Protein AF-A0A8E5BDI4-F1 (afdb_monomer)

Nearest PDB structures (foldseek):
  7t22-assembly1_F  TM=9.289E-01  e=2.589E-19  Escherichia coli K-12
  6qem-assembly1_C  TM=9.206E-01  e=2.317E-17  Escherichia coli
  6kza-assembly1_A  TM=9.171E-01  e=3.468E-17  Escherichia coli
  6bbm-assembly1_A  TM=9.226E-01  e=1.551E-16  Escherichia coli O111:NM
  6frh-assembly1_A  TM=7.720E-01  e=2.491E-10  Synechocystis sp. PCC 6803 substr. Kazusa

Structure (mmCIF, N/CA/C/O backbone):
data_AF-A0A8E5BDI4-F1
#
_entry.id   AF-A0A8E5BDI4-F1
#
loop_
_atom_site.group_PDB
_atom_site.id
_atom_site.type_symbol
_atom_site.label_atom_id
_atom_site.label_alt_id
_atom_site.label_comp_id
_atom_site.label_asym_id
_atom_site.label_entity_id
_atom_site.label_seq_id
_atom_site.pdbx_PDB_ins_code
_atom_site.Cartn_x
_atom_site.Cartn_y
_atom_site.Cartn_z
_atom_site.occupancy
_atom_site.B_iso_or_equiv
_atom_site.auth_seq_id
_atom_site.auth_comp_id
_atom_site.auth_asym_id
_atom_site.auth_atom_id
_atom_site.pdbx_PDB_model_num
ATOM 1 N N . LYS A 1 1 ? -7.989 5.935 0.781 1.00 90.19 1 LYS A N 1
ATOM 2 C CA . LYS A 1 1 ? -7.020 4.880 1.172 1.00 90.19 1 LYS A CA 1
ATOM 3 C C . LYS A 1 1 ? -7.087 4.577 2.677 1.00 90.19 1 LYS A C 1
ATOM 5 O O . LYS A 1 1 ? -7.657 3.552 3.026 1.00 90.19 1 LYS A O 1
ATOM 10 N N . THR A 1 2 ? -6.661 5.490 3.557 1.00 91.75 2 THR A N 1
ATOM 11 C CA . THR A 1 2 ? -6.591 5.302 5.020 1.00 91.75 2 THR A CA 1
ATOM 12 C C . THR A 1 2 ? -7.924 4.905 5.637 1.00 91.75 2 THR A C 1
ATOM 14 O O . THR A 1 2 ? -7.998 3.906 6.337 1.00 91.75 2 THR A O 1
ATOM 17 N N . ALA A 1 3 ? -9.004 5.625 5.308 1.00 91.06 3 ALA A N 1
ATOM 18 C CA . ALA A 1 3 ? -10.345 5.311 5.803 1.00 91.06 3 ALA A CA 1
ATOM 19 C C . ALA A 1 3 ? -10.765 3.864 5.498 1.00 91.06 3 ALA A C 1
ATOM 21 O O . ALA A 1 3 ? -11.299 3.182 6.367 1.00 91.06 3 ALA A O 1
ATOM 22 N N . PHE A 1 4 ? -10.493 3.383 4.282 1.00 92.88 4 PHE A N 1
ATOM 23 C CA . PHE A 1 4 ? -10.831 2.023 3.867 1.00 92.88 4 PHE A CA 1
ATOM 24 C C . PHE A 1 4 ? -10.010 0.985 4.639 1.00 92.88 4 PHE A C 1
ATOM 26 O O . PHE A 1 4 ? -10.576 0.091 5.261 1.00 92.88 4 PHE A O 1
ATOM 33 N N . ALA A 1 5 ? -8.684 1.144 4.666 1.00 94.12 5 ALA A N 1
ATOM 34 C CA . ALA A 1 5 ? -7.790 0.218 5.358 1.00 94.12 5 ALA A CA 1
ATOM 35 C C . ALA A 1 5 ? -8.055 0.159 6.864 1.00 94.12 5 ALA A C 1
ATOM 37 O O . ALA A 1 5 ? -8.009 -0.909 7.465 1.00 94.12 5 ALA A O 1
ATOM 38 N N . PHE A 1 6 ? -8.367 1.302 7.468 1.00 92.62 6 PHE A N 1
ATOM 39 C CA . PHE A 1 6 ? -8.658 1.392 8.887 1.00 92.62 6 PHE A CA 1
ATOM 40 C C . PHE A 1 6 ? -10.021 0.770 9.234 1.00 92.62 6 PHE A C 1
ATOM 42 O O . PHE A 1 6 ? -10.122 0.032 10.212 1.00 92.62 6 PHE A O 1
ATOM 49 N N . ASN A 1 7 ? -11.055 0.968 8.402 1.00 92.38 7 ASN A N 1
ATOM 50 C CA . ASN A 1 7 ? -12.334 0.256 8.550 1.00 92.38 7 ASN A CA 1
ATOM 51 C C . ASN A 1 7 ? -12.162 -1.261 8.388 1.00 92.38 7 ASN A C 1
ATOM 53 O O . ASN A 1 7 ? -12.736 -2.023 9.163 1.00 92.38 7 ASN A O 1
ATOM 57 N N . LEU A 1 8 ? -11.350 -1.694 7.420 1.00 92.44 8 LEU A N 1
ATOM 58 C CA . LEU A 1 8 ? -11.020 -3.101 7.212 1.00 92.44 8 LEU A CA 1
ATOM 59 C C . LEU A 1 8 ? -10.315 -3.691 8.444 1.00 92.44 8 LEU A C 1
ATOM 61 O O . LEU A 1 8 ? -10.766 -4.701 8.976 1.00 92.44 8 LEU A O 1
ATOM 65 N N . ALA A 1 9 ? -9.265 -3.028 8.939 1.00 93.62 9 ALA A N 1
ATOM 66 C CA . ALA A 1 9 ? -8.524 -3.431 10.135 1.00 93.62 9 ALA A CA 1
ATOM 67 C C . ALA A 1 9 ? -9.439 -3.549 11.363 1.00 93.62 9 ALA A C 1
ATOM 69 O O . ALA A 1 9 ? -9.425 -4.570 12.050 1.00 93.62 9 ALA A O 1
ATOM 70 N N . LYS A 1 10 ? -10.285 -2.537 11.595 1.00 92.00 10 LYS A N 1
ATOM 71 C CA . LYS A 1 10 ? -11.286 -2.529 12.669 1.00 92.00 10 LYS A CA 1
ATOM 72 C C . LYS A 1 10 ? -12.258 -3.701 12.546 1.00 92.00 10 LYS A C 1
ATOM 74 O O . LYS A 1 10 ? -12.472 -4.410 13.522 1.00 92.00 10 LYS A O 1
ATOM 79 N N . ASN A 1 11 ? -12.855 -3.905 11.371 1.00 91.44 11 ASN A N 1
ATOM 80 C CA . ASN A 1 11 ? -13.848 -4.961 11.167 1.00 91.44 11 ASN A CA 1
ATOM 81 C C . ASN A 1 11 ? -13.232 -6.355 11.340 1.00 91.44 11 ASN A C 1
ATOM 83 O O . ASN A 1 11 ? -13.862 -7.213 11.948 1.00 91.44 11 ASN A O 1
ATOM 87 N N . ILE A 1 12 ? -11.994 -6.568 10.882 1.00 92.25 12 ILE A N 1
ATOM 88 C CA . ILE A 1 12 ? -11.260 -7.824 11.092 1.00 92.25 12 ILE A CA 1
ATOM 89 C C . ILE A 1 12 ? -10.988 -8.047 12.584 1.00 92.25 12 ILE A C 1
ATOM 91 O O . ILE A 1 12 ? -11.287 -9.125 13.099 1.00 92.25 12 ILE A O 1
ATOM 95 N N . ALA A 1 13 ? -10.485 -7.027 13.288 1.00 91.69 13 ALA A N 1
ATOM 96 C CA . ALA A 1 13 ? -10.235 -7.103 14.726 1.00 91.69 13 ALA A CA 1
ATOM 97 C C . ALA A 1 13 ? -11.522 -7.397 15.516 1.00 91.69 13 ALA A C 1
ATOM 99 O O . ALA A 1 13 ? -11.505 -8.216 16.430 1.00 91.69 13 ALA A O 1
ATOM 100 N N . LEU A 1 14 ? -12.642 -6.772 15.135 1.00 88.88 14 LEU A N 1
ATOM 101 C CA . LEU A 1 14 ? -13.938 -6.941 15.791 1.00 88.88 14 LEU A CA 1
ATOM 102 C C . LEU A 1 14 ? -14.567 -8.315 15.506 1.00 88.88 14 LEU A C 1
ATOM 104 O O . LEU A 1 14 ? -14.978 -8.999 16.434 1.00 88.88 14 LEU A O 1
ATOM 108 N N . GLN A 1 15 ? -14.655 -8.725 14.237 1.00 88.88 15 GLN A N 1
ATOM 109 C CA . GLN A 1 15 ? -15.404 -9.923 13.830 1.00 88.88 15 GLN A CA 1
ATOM 110 C C . GLN A 1 15 ? -14.640 -11.225 14.062 1.00 88.88 15 GLN A C 1
ATOM 112 O O . GLN A 1 15 ? -15.247 -12.254 14.343 1.00 88.88 15 GLN A O 1
ATOM 117 N N . LYS A 1 16 ? -13.313 -11.210 13.893 1.00 86.69 16 LYS A N 1
ATOM 118 C CA . LYS A 1 16 ? -12.474 -12.408 14.048 1.00 86.69 16 LYS A CA 1
ATOM 119 C C . LYS A 1 16 ? -11.779 -12.466 15.408 1.00 86.69 16 LYS A C 1
ATOM 121 O O . LYS A 1 16 ? -11.103 -13.450 15.682 1.00 86.69 16 LYS A O 1
ATOM 126 N N . ASN A 1 17 ? -11.937 -11.432 16.240 1.00 85.12 17 ASN A N 1
ATOM 127 C CA . ASN A 1 17 ? -11.271 -11.287 17.537 1.00 85.12 17 ASN A CA 1
ATOM 128 C C . ASN A 1 17 ? -9.741 -11.480 17.455 1.00 85.12 17 ASN A C 1
ATOM 130 O O . ASN A 1 17 ? -9.106 -12.025 18.356 1.00 85.12 17 ASN A O 1
ATOM 134 N N . VAL A 1 18 ? -9.138 -11.040 16.350 1.00 89.50 18 VAL A N 1
ATOM 135 C CA . VAL A 1 18 ? -7.704 -11.201 16.077 1.00 89.50 18 VAL A CA 1
ATOM 136 C C . VAL A 1 18 ? -6.927 -9.918 16.333 1.00 89.50 18 VAL A C 1
ATOM 138 O O . VAL A 1 18 ? -7.460 -8.821 16.172 1.00 89.50 18 VAL A O 1
ATOM 141 N N . GLY A 1 19 ? -5.650 -10.054 16.696 1.00 92.75 19 GLY A N 1
ATOM 142 C CA . GLY A 1 19 ? -4.748 -8.918 16.845 1.00 92.75 19 GLY A CA 1
ATOM 143 C C . GLY A 1 19 ? -4.399 -8.286 15.500 1.00 92.75 19 GLY A C 1
ATOM 144 O O . GLY A 1 19 ? -3.920 -8.969 14.593 1.00 92.75 19 GLY A O 1
ATOM 145 N N . VAL A 1 20 ? -4.600 -6.976 15.381 1.00 95.94 20 VAL A N 1
ATOM 146 C CA . VAL A 1 20 ? -4.229 -6.188 14.202 1.00 95.94 20 VAL A CA 1
ATOM 147 C C . VAL A 1 20 ? -3.300 -5.057 14.623 1.00 95.94 20 VAL A C 1
ATOM 149 O O . VAL A 1 20 ? -3.633 -4.294 15.527 1.00 95.94 20 VAL A O 1
ATOM 152 N N . ILE A 1 21 ? -2.148 -4.931 13.963 1.00 96.50 21 ILE A N 1
ATOM 153 C CA . ILE A 1 21 ? -1.244 -3.786 14.143 1.00 96.50 21 ILE A CA 1
ATOM 154 C C . ILE A 1 21 ? -1.411 -2.837 12.959 1.00 96.50 21 ILE A C 1
ATOM 156 O O . ILE A 1 21 ? -1.314 -3.258 11.808 1.00 96.50 21 ILE A O 1
ATOM 160 N N . PHE A 1 22 ? -1.641 -1.560 13.241 1.00 96.94 22 PHE A N 1
ATOM 161 C CA . PHE A 1 22 ? -1.768 -0.489 12.264 1.00 96.94 22 PHE A CA 1
ATOM 162 C C . PHE A 1 22 ? -0.630 0.521 12.458 1.00 96.94 22 PHE A C 1
ATOM 164 O O . PHE A 1 22 ? -0.620 1.277 13.428 1.00 96.94 22 PHE A O 1
ATOM 171 N N . PHE A 1 23 ? 0.320 0.537 11.526 1.00 97.12 23 PHE A N 1
ATOM 172 C CA . PHE A 1 23 ? 1.379 1.539 11.446 1.00 97.12 23 PHE A CA 1
ATOM 173 C C . PHE A 1 23 ? 0.879 2.740 10.648 1.00 97.12 23 PHE A C 1
ATOM 175 O O . PHE A 1 23 ? 0.591 2.620 9.456 1.00 97.12 23 PHE A O 1
ATOM 182 N N . SER A 1 24 ? 0.767 3.886 11.310 1.00 95.94 24 SER A N 1
ATOM 183 C CA . SER A 1 24 ? 0.285 5.140 10.744 1.00 95.94 24 SER A CA 1
ATOM 184 C C . SER A 1 24 ? 1.429 6.139 10.652 1.00 95.94 24 SER A C 1
ATOM 186 O O . SER A 1 24 ? 1.740 6.834 11.608 1.00 95.94 24 SER A O 1
ATOM 188 N N . LEU A 1 25 ? 2.059 6.210 9.487 1.00 92.81 25 LEU A N 1
ATOM 189 C CA . LEU A 1 25 ? 3.229 7.056 9.251 1.00 92.81 25 LEU A CA 1
ATOM 190 C C . LEU A 1 25 ? 2.841 8.496 8.884 1.00 92.81 25 LEU A C 1
ATOM 192 O O . LEU A 1 25 ? 3.655 9.402 9.005 1.00 92.81 25 LEU A O 1
ATOM 196 N N . GLU A 1 26 ? 1.611 8.703 8.399 1.00 90.44 26 GLU A N 1
ATOM 197 C CA . GLU A 1 26 ? 1.096 10.016 7.975 1.00 90.44 26 GLU A CA 1
ATOM 198 C C . GLU A 1 26 ? 0.250 10.693 9.064 1.00 90.44 26 GLU A C 1
ATOM 200 O O . GLU A 1 26 ? 0.282 11.910 9.229 1.00 90.44 26 GLU A O 1
ATOM 205 N N . MET A 1 27 ? -0.543 9.908 9.796 1.00 92.75 27 MET A N 1
ATOM 206 C CA . MET A 1 27 ? -1.542 10.417 10.734 1.00 92.75 27 MET A CA 1
ATOM 207 C C . MET A 1 27 ? -1.237 10.031 12.174 1.00 92.75 27 MET A C 1
ATOM 209 O O . MET A 1 27 ? -0.808 8.913 12.443 1.00 92.75 27 MET A O 1
ATOM 213 N N . THR A 1 28 ? -1.586 10.903 13.119 1.00 94.19 28 THR A N 1
ATOM 214 C CA . THR A 1 28 ? -1.438 10.581 14.543 1.00 94.19 28 THR A CA 1
ATOM 215 C C . THR A 1 28 ? -2.495 9.581 15.011 1.00 94.19 28 THR A C 1
ATOM 217 O O . THR A 1 28 ? -3.627 9.535 14.506 1.00 94.19 28 THR A O 1
ATOM 220 N N . ARG A 1 29 ? 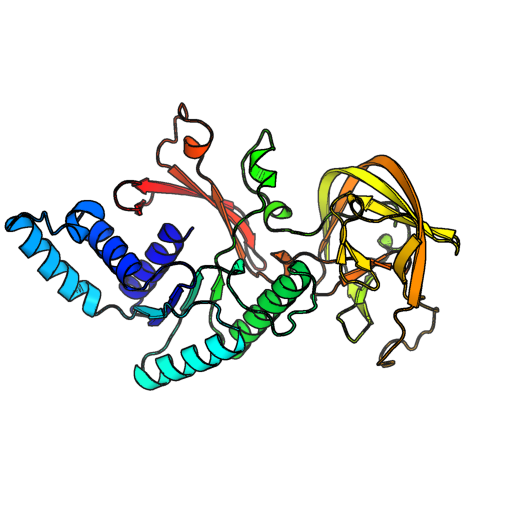-2.167 8.820 16.058 1.00 93.31 29 ARG A N 1
ATOM 221 C CA . ARG A 1 29 ? -3.082 7.876 16.715 1.00 93.31 29 ARG A CA 1
ATOM 222 C C . ARG A 1 29 ? -4.374 8.560 17.152 1.00 93.31 29 ARG A C 1
ATOM 224 O O . ARG A 1 29 ? -5.459 8.008 16.983 1.00 93.31 29 ARG A O 1
ATOM 231 N N . GLN A 1 30 ? -4.275 9.784 17.666 1.00 92.00 30 GLN A N 1
ATOM 232 C CA . GLN A 1 30 ? -5.423 10.561 18.129 1.00 92.00 30 GLN A CA 1
ATOM 233 C C . GLN A 1 30 ? -6.389 10.877 16.977 1.00 92.00 30 GLN A C 1
ATOM 235 O O . GLN A 1 30 ? -7.597 10.681 17.107 1.00 92.00 30 GLN A O 1
ATOM 240 N N . GLN A 1 31 ? -5.870 11.289 15.814 1.00 91.81 31 GLN A N 1
ATOM 241 C CA . GLN A 1 31 ? -6.691 11.549 14.628 1.00 91.81 31 GLN A CA 1
ATOM 242 C C . GLN A 1 31 ? -7.397 10.283 14.125 1.00 91.81 31 GLN A C 1
ATOM 244 O O . GLN A 1 31 ? -8.564 10.351 13.730 1.00 91.81 31 GLN A O 1
ATOM 249 N N . LEU A 1 32 ? -6.714 9.132 14.149 1.00 92.12 32 LEU A N 1
ATOM 250 C CA . LEU A 1 32 ? -7.312 7.845 13.787 1.00 92.12 32 LEU A CA 1
ATOM 251 C C . LEU A 1 32 ? -8.434 7.441 14.752 1.00 92.12 32 LEU A C 1
ATOM 253 O O . LEU A 1 32 ? -9.508 7.047 14.299 1.00 92.12 32 LEU A O 1
ATOM 257 N N . ILE A 1 33 ? -8.235 7.609 16.062 1.00 91.19 33 ILE A N 1
ATOM 258 C CA . ILE A 1 33 ? -9.256 7.314 17.080 1.00 91.19 33 ILE A CA 1
ATOM 259 C C . ILE A 1 33 ? -10.478 8.225 16.921 1.00 91.19 33 ILE A C 1
ATOM 261 O O . ILE A 1 33 ? -11.607 7.741 16.959 1.00 91.19 33 ILE A O 1
ATOM 265 N N . TYR A 1 34 ? -10.294 9.527 16.684 1.00 90.25 34 TYR A N 1
ATOM 266 C CA . TYR A 1 34 ? -11.435 10.416 16.446 1.00 90.25 34 TYR A CA 1
ATOM 267 C C . TYR A 1 34 ? -12.224 10.031 15.194 1.00 90.25 34 TYR A C 1
ATOM 269 O O . TYR A 1 34 ? -13.453 10.068 15.211 1.00 90.25 34 TYR A O 1
ATOM 277 N N . ARG A 1 35 ? -11.542 9.614 14.119 1.00 89.69 35 ARG A N 1
ATOM 278 C CA . ARG A 1 35 ? -12.210 9.085 12.919 1.00 89.69 35 ARG A CA 1
ATOM 279 C C . ARG A 1 35 ? -12.970 7.791 13.216 1.00 89.69 35 ARG A C 1
ATOM 281 O O . ARG A 1 35 ? -14.089 7.639 12.735 1.00 89.69 35 ARG A O 1
ATOM 288 N N . LEU A 1 36 ? -12.395 6.898 14.025 1.00 89.38 36 LEU A N 1
ATOM 289 C CA . LEU A 1 36 ? -13.052 5.671 14.480 1.00 89.38 36 LEU A CA 1
ATOM 290 C C . LEU A 1 36 ? -14.355 5.984 15.215 1.00 89.38 36 LEU A C 1
ATOM 292 O O . LEU A 1 36 ? -15.410 5.467 14.862 1.00 89.38 36 LEU A O 1
ATOM 296 N N . LEU A 1 37 ? -14.272 6.861 16.215 1.00 89.81 37 LEU A N 1
ATOM 297 C CA . LEU A 1 37 ? -15.410 7.264 17.028 1.00 89.81 37 LEU A CA 1
ATOM 298 C C . LEU A 1 37 ? -16.473 7.936 16.165 1.00 89.81 37 LEU A C 1
ATOM 300 O O . LEU A 1 37 ? -17.619 7.499 16.190 1.00 89.81 37 LEU A O 1
ATOM 304 N N . ALA A 1 38 ? -16.091 8.914 15.338 1.00 90.12 38 ALA A N 1
ATOM 305 C CA . ALA A 1 38 ? -16.996 9.593 14.412 1.00 90.12 38 ALA A CA 1
ATOM 306 C C . ALA A 1 38 ? -17.798 8.603 13.551 1.00 90.12 38 ALA A C 1
ATOM 308 O O . ALA A 1 38 ? -19.014 8.737 13.413 1.00 90.12 38 ALA A O 1
ATOM 309 N N . SER A 1 39 ? -17.121 7.570 13.038 1.00 88.25 39 SER A N 1
ATOM 310 C CA . SER A 1 39 ? -17.725 6.508 12.231 1.00 88.25 39 SER A CA 1
ATOM 311 C C . SER A 1 39 ? -18.705 5.609 13.000 1.00 88.25 39 SER A C 1
ATOM 313 O O . SER A 1 39 ? -19.584 5.003 12.378 1.00 88.25 39 SER A O 1
ATOM 315 N N . GLU A 1 40 ? -18.546 5.468 14.317 1.00 87.31 40 GLU A N 1
ATOM 316 C CA . GLU A 1 40 ? -19.368 4.592 15.166 1.00 87.31 40 GLU A CA 1
ATOM 317 C C . GLU A 1 40 ? -20.549 5.315 15.815 1.00 87.31 40 GLU A C 1
ATOM 319 O O . GLU A 1 40 ? -21.618 4.722 15.966 1.00 87.31 40 GLU A O 1
ATOM 324 N N . VAL A 1 41 ? -20.369 6.581 16.201 1.00 89.75 41 VAL A N 1
ATOM 325 C CA . VAL A 1 41 ? -21.410 7.376 16.874 1.00 89.75 41 VAL A CA 1
ATOM 326 C C . VAL A 1 41 ? -22.201 8.277 15.929 1.00 89.75 41 VAL A C 1
ATOM 328 O O . VAL A 1 41 ? -23.155 8.908 16.373 1.00 89.75 41 VAL A O 1
ATOM 331 N N . GLN A 1 42 ? -21.831 8.330 14.643 1.00 87.88 42 GLN A N 1
ATOM 332 C CA . GLN A 1 42 ? -22.434 9.217 13.636 1.00 87.88 42 GLN A CA 1
ATOM 333 C C . GLN A 1 42 ? -22.368 10.702 14.038 1.00 87.88 42 GLN A C 1
ATOM 335 O O . GLN A 1 42 ? -23.269 11.495 13.765 1.00 87.88 42 GLN A O 1
ATOM 340 N N . ILE A 1 43 ? -21.261 11.093 14.671 1.00 89.81 43 ILE A N 1
ATOM 341 C CA . ILE A 1 43 ? -20.952 12.484 15.014 1.00 89.81 43 ILE A CA 1
ATOM 342 C C . ILE A 1 43 ? -19.770 12.915 14.161 1.00 89.81 43 ILE A C 1
ATOM 344 O O . ILE A 1 43 ? -18.805 12.172 13.998 1.00 89.81 43 ILE A O 1
ATOM 348 N N . THR A 1 44 ? -19.829 14.117 13.594 1.00 88.00 44 THR A N 1
ATOM 349 C CA . THR A 1 44 ? -18.746 14.604 12.740 1.00 88.00 44 THR A CA 1
ATOM 350 C C . THR A 1 44 ? -17.451 14.779 13.533 1.00 88.00 44 THR A C 1
ATOM 352 O O . THR A 1 44 ? -17.444 15.184 14.698 1.00 88.00 44 THR A O 1
ATOM 355 N N . ASN A 1 45 ? -16.322 14.531 12.870 1.00 86.94 45 ASN A N 1
ATOM 356 C CA . ASN A 1 45 ? -14.998 14.665 13.479 1.00 86.94 45 ASN A CA 1
ATOM 357 C C . ASN A 1 45 ? -14.741 16.095 14.007 1.00 86.94 45 ASN A C 1
ATOM 359 O O . ASN A 1 45 ? -14.114 16.287 15.043 1.00 86.94 45 ASN A O 1
ATOM 363 N N . THR A 1 46 ? -15.283 17.114 13.333 1.00 88.38 46 THR A N 1
ATOM 364 C CA . THR A 1 46 ? -15.200 18.512 13.778 1.00 88.38 46 THR A CA 1
ATOM 365 C C . THR A 1 46 ? -15.898 18.734 15.117 1.00 88.38 46 THR A C 1
ATOM 367 O O . THR A 1 46 ? -15.328 19.373 15.999 1.00 88.38 46 THR A O 1
ATOM 370 N N . ARG A 1 47 ? -17.097 18.170 15.310 1.00 91.06 47 ARG A N 1
ATOM 371 C CA . ARG A 1 47 ? -17.850 18.296 16.566 1.00 91.06 47 ARG A CA 1
ATOM 372 C C . ARG A 1 47 ? -17.180 17.548 17.712 1.00 91.06 47 ARG A C 1
ATOM 374 O O . ARG A 1 47 ? -17.078 18.103 18.800 1.00 91.06 47 ARG A O 1
ATOM 381 N N . LEU A 1 48 ? -16.663 16.344 17.453 1.00 88.75 48 LEU A N 1
ATOM 382 C CA . LEU A 1 48 ? -15.920 15.573 18.456 1.00 88.75 48 LEU A CA 1
ATOM 383 C C . LEU A 1 48 ? -14.645 16.298 18.910 1.00 88.75 48 LEU A C 1
ATOM 385 O O . LEU A 1 48 ? -14.360 16.335 20.102 1.00 88.75 48 LEU A O 1
ATOM 389 N N . ARG A 1 49 ? -13.903 16.917 17.983 1.00 87.19 49 ARG A N 1
ATOM 390 C CA . ARG A 1 49 ? -12.684 17.679 18.311 1.00 87.19 49 ARG A CA 1
ATOM 391 C C . ARG A 1 49 ? -12.957 18.999 19.030 1.00 87.19 49 ARG A C 1
ATOM 393 O O . ARG A 1 49 ? -12.139 19.418 19.834 1.00 87.19 49 ARG A O 1
ATOM 400 N N . THR A 1 50 ? -14.073 19.658 18.722 1.00 90.94 50 THR A N 1
ATOM 401 C CA . THR A 1 50 ? -14.471 20.943 19.335 1.00 90.94 50 THR A CA 1
ATOM 402 C C . THR A 1 50 ? -15.324 20.774 20.593 1.00 90.94 50 THR A C 1
ATOM 404 O O . THR A 1 50 ? -15.846 21.759 21.101 1.00 90.94 50 THR A O 1
ATOM 407 N N . ALA A 1 51 ? -15.502 19.536 21.070 1.00 87.12 51 ALA A N 1
ATOM 408 C CA . ALA A 1 51 ? -16.343 19.182 22.215 1.00 87.12 51 ALA A CA 1
ATOM 409 C C . ALA A 1 51 ? -17.810 19.664 22.121 1.00 87.12 51 ALA A C 1
ATOM 411 O O . ALA A 1 51 ? -18.509 19.761 23.124 1.00 87.12 51 ALA A O 1
ATOM 412 N N . ARG A 1 52 ? -18.325 19.917 20.908 1.00 90.50 52 ARG A N 1
ATOM 413 C CA . ARG A 1 52 ? -19.722 20.325 20.666 1.00 90.50 52 ARG A CA 1
ATOM 414 C C . ARG A 1 52 ? -20.648 19.109 20.624 1.00 90.50 52 ARG A C 1
ATOM 416 O O . ARG A 1 52 ? -21.162 18.747 19.558 1.00 90.50 52 ARG A O 1
ATOM 423 N N . ILE A 1 53 ? -20.826 18.462 21.771 1.00 90.81 53 ILE A N 1
ATOM 424 C CA . ILE A 1 53 ? -21.528 17.182 21.925 1.00 90.81 53 ILE A CA 1
ATOM 425 C C . ILE A 1 53 ? -22.756 17.386 22.816 1.00 90.81 53 ILE A C 1
ATOM 427 O O . ILE A 1 53 ? -22.665 18.019 23.862 1.00 90.81 53 ILE A O 1
ATOM 431 N N . LYS A 1 54 ? -23.911 16.865 22.395 1.00 91.56 54 LYS A N 1
ATOM 432 C CA . LYS A 1 54 ? -25.138 16.874 23.204 1.00 91.56 54 LYS A CA 1
ATOM 433 C C . LYS A 1 54 ? -25.049 15.817 24.306 1.00 91.56 54 LYS A C 1
ATOM 435 O O . LYS A 1 54 ? -24.415 14.781 24.130 1.00 91.56 54 LYS A O 1
ATOM 440 N N . GLU A 1 55 ? -25.769 16.003 25.402 1.00 88.62 55 GLU A N 1
ATOM 441 C CA . GLU A 1 55 ? -25.760 15.046 26.518 1.00 88.62 55 GLU A CA 1
ATOM 442 C C . GLU A 1 55 ? -26.219 13.631 26.102 1.00 88.62 55 GLU A C 1
ATOM 444 O O . GLU A 1 55 ? -25.590 12.627 26.437 1.00 88.62 55 GLU A O 1
ATOM 449 N N . THR A 1 56 ? -27.229 13.534 25.232 1.00 89.62 56 THR A N 1
ATOM 450 C CA . THR A 1 56 ? -27.687 12.254 24.657 1.00 89.62 56 THR A CA 1
ATOM 451 C C . THR A 1 56 ? -26.649 11.585 23.749 1.00 89.62 56 THR A C 1
ATOM 453 O O . THR A 1 56 ? -26.584 10.358 23.653 1.00 89.62 56 THR A O 1
ATOM 456 N N . GLU A 1 57 ? -25.811 12.375 23.077 1.00 91.50 57 GLU A N 1
ATOM 457 C CA . GLU A 1 57 ? -24.702 11.886 22.256 1.00 91.50 57 GLU A CA 1
ATOM 458 C C . GLU A 1 57 ? -23.550 11.374 23.135 1.00 91.50 57 GLU A C 1
ATOM 460 O O . GLU A 1 57 ? -22.907 10.383 22.784 1.00 91.50 57 GLU A O 1
ATOM 465 N N . TRP A 1 58 ? -23.331 11.984 24.303 1.00 90.44 58 TRP A N 1
ATOM 466 C CA . TRP A 1 58 ? -22.311 11.562 25.264 1.00 90.44 58 TRP A CA 1
ATOM 467 C C . TRP A 1 58 ? -22.539 10.132 25.769 1.00 90.44 58 TRP A C 1
ATOM 469 O O . TRP A 1 58 ? -21.606 9.326 25.815 1.00 90.44 58 TRP A O 1
ATOM 479 N N . LEU A 1 59 ? -23.796 9.770 26.046 1.00 89.75 59 LEU A N 1
ATOM 480 C CA . LEU A 1 59 ? -24.168 8.398 26.412 1.00 89.75 59 LEU A CA 1
ATOM 481 C C . LEU A 1 59 ? -23.799 7.395 25.307 1.00 89.75 59 LEU A C 1
ATOM 483 O O . LEU A 1 59 ? -23.200 6.352 25.584 1.00 89.75 59 LEU A O 1
ATOM 487 N N . LYS A 1 60 ? -24.081 7.729 24.038 1.00 90.00 60 LYS A N 1
ATOM 488 C CA . LYS A 1 60 ? -23.714 6.891 22.881 1.00 90.00 60 LYS A CA 1
ATOM 489 C C . LYS A 1 60 ? -22.199 6.731 22.761 1.00 90.00 60 LYS A C 1
ATOM 491 O O . LYS A 1 60 ? -21.721 5.622 22.514 1.00 90.00 60 LYS A O 1
ATOM 496 N N . ILE A 1 61 ? -21.447 7.814 22.963 1.00 91.56 61 ILE A N 1
ATOM 497 C CA . ILE A 1 61 ? -19.980 7.799 22.946 1.00 91.56 61 ILE A CA 1
ATOM 498 C C . ILE A 1 61 ? -19.440 6.859 24.021 1.00 91.56 61 ILE A C 1
ATOM 500 O O . ILE A 1 61 ? -18.659 5.967 23.695 1.00 91.56 61 ILE A O 1
ATOM 504 N N . ASN A 1 62 ? -19.895 6.983 25.268 1.00 91.25 62 ASN A N 1
ATOM 505 C CA . ASN A 1 62 ? -19.410 6.150 26.371 1.00 91.25 62 ASN A CA 1
ATOM 506 C C . ASN A 1 62 ? -19.665 4.654 26.139 1.00 91.25 62 ASN A C 1
ATOM 508 O O . ASN A 1 62 ? -18.776 3.829 26.364 1.00 91.25 62 ASN A O 1
ATOM 512 N N . LEU A 1 63 ? -20.846 4.291 25.629 1.00 89.69 63 LEU A N 1
ATOM 513 C CA . LEU A 1 63 ? -21.158 2.904 25.270 1.00 89.69 63 LEU A CA 1
ATOM 514 C C . LEU A 1 63 ? -20.230 2.376 24.164 1.00 89.69 63 LEU A C 1
ATOM 516 O O . LEU A 1 63 ? -19.716 1.255 24.251 1.00 89.69 63 LEU A O 1
ATOM 520 N N . LYS A 1 64 ? -19.969 3.188 23.133 1.00 91.31 64 LYS A N 1
ATOM 521 C CA . LYS A 1 64 ? -19.077 2.801 22.033 1.00 91.31 64 LYS A CA 1
ATOM 522 C C . LYS A 1 64 ? -17.617 2.726 22.464 1.00 91.31 64 LYS A C 1
ATOM 524 O O . LYS A 1 64 ? -16.958 1.762 22.091 1.00 91.31 64 LYS A O 1
ATOM 529 N N . ILE A 1 65 ? -17.128 3.637 23.304 1.00 91.69 65 ILE A N 1
ATOM 530 C CA . ILE A 1 65 ? -15.763 3.584 23.851 1.00 91.69 65 ILE A CA 1
ATOM 531 C C . ILE A 1 65 ? -15.531 2.273 24.605 1.00 91.69 65 ILE A C 1
ATOM 533 O O . ILE A 1 65 ? -14.519 1.624 24.363 1.00 91.69 65 ILE A O 1
ATOM 537 N N . LYS A 1 66 ? -16.481 1.829 25.441 1.00 89.69 66 LYS A N 1
ATOM 538 C CA . LYS A 1 66 ? -16.382 0.534 26.149 1.00 89.69 66 LYS A CA 1
ATOM 539 C C . LYS A 1 66 ? -16.283 -0.665 25.203 1.00 89.69 66 LYS A C 1
ATOM 541 O O . LYS A 1 66 ? -15.691 -1.682 25.552 1.00 89.69 66 LYS A O 1
ATOM 546 N N . THR A 1 67 ? -16.896 -0.569 24.026 1.00 88.06 67 THR A N 1
ATOM 547 C CA . THR A 1 67 ? -16.823 -1.619 23.001 1.00 88.06 67 THR A CA 1
ATOM 548 C C . THR A 1 67 ? -15.485 -1.555 22.265 1.00 88.06 67 THR A C 1
ATOM 550 O O . THR A 1 67 ? -14.820 -2.572 22.091 1.00 88.06 67 THR A O 1
ATOM 553 N N . LEU A 1 68 ? -15.062 -0.351 21.873 1.00 88.81 68 LEU A N 1
ATOM 554 C CA . LEU A 1 68 ? -13.820 -0.119 21.139 1.00 88.81 68 LEU A CA 1
ATOM 555 C C . LEU A 1 68 ? -12.572 -0.389 21.989 1.00 88.81 68 LEU A C 1
ATOM 557 O O . LEU A 1 68 ? -11.575 -0.851 21.449 1.00 88.81 68 LEU A O 1
ATOM 561 N N . SER A 1 69 ? -12.618 -0.159 23.303 1.00 89.69 69 SER A N 1
ATOM 562 C CA . SER A 1 69 ? -11.492 -0.424 24.209 1.00 89.69 69 SER A CA 1
ATOM 563 C C . SER A 1 69 ? -11.147 -1.910 24.322 1.00 89.69 69 SER A C 1
ATOM 565 O O . SER A 1 69 ? -10.018 -2.253 24.665 1.00 89.69 69 SER A O 1
ATOM 567 N N . LYS A 1 70 ? -12.099 -2.797 24.007 1.00 88.31 70 LYS A N 1
ATOM 568 C CA . LYS A 1 70 ? -11.893 -4.250 23.974 1.00 88.31 70 LYS A CA 1
ATOM 569 C C . LYS A 1 70 ? -11.290 -4.740 22.655 1.00 88.31 70 LYS A C 1
ATOM 571 O O . LYS A 1 70 ? -10.929 -5.911 22.564 1.00 88.31 70 LYS A O 1
ATOM 576 N N . LEU A 1 71 ? -11.194 -3.886 21.631 1.00 89.75 71 LEU A N 1
ATOM 577 C CA . LEU A 1 71 ? -10.661 -4.276 20.328 1.00 89.75 71 LEU A CA 1
ATOM 578 C C . LEU A 1 71 ? -9.168 -4.587 20.401 1.00 89.75 71 LEU A C 1
ATOM 580 O O . LEU A 1 71 ? -8.375 -3.812 20.931 1.00 89.75 71 LEU A O 1
ATOM 584 N N . ASN A 1 72 ? -8.772 -5.673 19.743 1.00 91.81 72 ASN A N 1
ATOM 585 C CA . ASN A 1 72 ? -7.371 -6.053 19.571 1.00 91.81 72 ASN A CA 1
ATOM 586 C C . ASN A 1 72 ? -6.720 -5.268 18.415 1.00 91.81 72 ASN A C 1
ATOM 588 O O . ASN A 1 72 ? -6.144 -5.858 17.504 1.00 91.81 72 ASN A O 1
ATOM 592 N N . LEU A 1 73 ? -6.851 -3.938 18.425 1.00 93.56 73 LEU A N 1
ATOM 593 C CA . LEU A 1 73 ? -6.301 -3.038 17.412 1.00 93.56 73 LEU A CA 1
ATOM 594 C C . LEU A 1 73 ? -5.202 -2.167 18.031 1.00 93.56 73 LEU A C 1
ATOM 596 O O . LEU A 1 73 ? -5.476 -1.291 18.849 1.00 93.56 73 LEU A O 1
ATOM 600 N N . PHE A 1 74 ? -3.960 -2.387 17.612 1.00 94.31 74 PHE A N 1
ATOM 601 C CA . PHE A 1 74 ? -2.788 -1.659 18.091 1.00 94.31 74 PHE A CA 1
ATOM 602 C C . PHE A 1 74 ? -2.366 -0.627 17.052 1.00 94.31 74 PHE A C 1
ATOM 604 O O . PHE A 1 74 ? -2.176 -0.975 15.891 1.00 94.31 74 PHE A O 1
ATOM 611 N N . ILE A 1 75 ? -2.217 0.632 17.459 1.00 95.12 75 ILE A N 1
ATOM 612 C CA . ILE A 1 75 ? -1.835 1.730 16.565 1.00 95.12 75 ILE A CA 1
ATOM 613 C C . ILE A 1 75 ? -0.457 2.235 16.979 1.00 95.12 75 ILE A C 1
ATOM 615 O O . ILE A 1 75 ? -0.269 2.604 18.138 1.00 95.12 75 ILE A O 1
ATOM 619 N N . ASP A 1 76 ? 0.470 2.271 16.027 1.00 95.50 76 ASP A N 1
ATOM 620 C CA . ASP A 1 76 ? 1.782 2.902 16.164 1.00 95.50 76 ASP A CA 1
ATOM 621 C C . ASP A 1 76 ? 1.858 4.060 15.165 1.00 95.50 76 ASP A C 1
ATOM 623 O O . ASP A 1 76 ? 1.697 3.846 13.963 1.00 95.50 76 ASP A O 1
ATOM 627 N N . ASP A 1 77 ? 2.026 5.283 15.665 1.00 95.44 77 ASP A N 1
ATOM 628 C CA . ASP A 1 77 ? 2.087 6.517 14.878 1.00 95.44 77 ASP A CA 1
ATOM 629 C C . ASP A 1 77 ? 3.498 7.116 14.803 1.00 95.44 77 ASP A C 1
ATOM 631 O O . ASP A 1 77 ? 3.662 8.319 14.602 1.00 95.44 77 ASP A O 1
ATOM 635 N N . THR A 1 78 ? 4.531 6.279 14.967 1.00 93.94 78 THR A N 1
ATOM 636 C CA . THR A 1 78 ? 5.919 6.722 14.795 1.00 93.94 78 THR A CA 1
ATOM 637 C C . THR A 1 78 ? 6.154 7.071 13.318 1.00 93.94 78 THR A C 1
ATOM 639 O O . THR A 1 78 ? 5.945 6.204 12.462 1.00 93.94 78 THR A O 1
ATOM 642 N N . PRO A 1 79 ? 6.585 8.303 12.991 1.00 89.94 79 PRO A N 1
ATOM 643 C CA . PRO A 1 79 ? 6.874 8.687 11.614 1.00 89.94 79 PRO A CA 1
ATOM 644 C C . PRO A 1 79 ? 8.158 8.015 11.111 1.00 89.94 79 PRO A C 1
ATOM 646 O O . PRO A 1 79 ? 8.979 7.559 11.903 1.00 89.94 79 PRO A O 1
ATOM 649 N N . SER A 1 80 ? 8.329 7.994 9.787 1.00 86.50 80 SER A N 1
ATOM 650 C CA . SER A 1 80 ? 9.601 7.672 9.123 1.00 86.50 80 SER A CA 1
ATOM 651 C C . SER A 1 80 ? 10.267 6.362 9.570 1.00 86.50 80 SER A C 1
ATOM 653 O O . SER A 1 80 ? 11.449 6.322 9.883 1.00 86.50 80 SER A O 1
ATOM 655 N N . LEU A 1 81 ? 9.509 5.264 9.605 1.00 91.50 81 LEU A N 1
ATOM 656 C CA . LEU A 1 81 ? 10.037 3.975 10.054 1.00 91.50 81 LEU A CA 1
ATOM 657 C C . LEU A 1 81 ? 10.792 3.222 8.956 1.00 91.50 81 LEU A C 1
ATOM 659 O O . LEU A 1 81 ? 10.319 3.092 7.821 1.00 91.50 81 LEU A O 1
ATOM 663 N N . ALA A 1 82 ? 11.899 2.587 9.337 1.00 92.44 82 ALA A N 1
ATOM 664 C CA . ALA A 1 82 ? 12.538 1.563 8.521 1.00 92.44 82 ALA A CA 1
ATOM 665 C C . ALA A 1 82 ? 11.867 0.188 8.716 1.00 92.44 82 ALA A C 1
ATOM 667 O O . ALA A 1 82 ? 11.366 -0.162 9.787 1.00 92.44 82 ALA A O 1
ATOM 668 N N . VAL A 1 83 ? 11.935 -0.689 7.704 1.00 93.31 83 VAL A N 1
ATOM 669 C CA . VAL A 1 83 ? 11.344 -2.050 7.781 1.00 93.31 83 VAL A CA 1
ATOM 670 C C . VAL A 1 83 ? 11.916 -2.879 8.946 1.00 93.31 83 VAL A C 1
ATOM 672 O O . VAL A 1 83 ? 11.222 -3.718 9.526 1.00 93.31 83 VAL A O 1
ATOM 675 N N . ARG A 1 84 ? 13.179 -2.640 9.325 1.00 92.06 84 ARG A N 1
ATOM 676 C CA . ARG A 1 84 ? 13.815 -3.295 10.481 1.00 92.06 84 ARG A CA 1
ATOM 677 C C . ARG A 1 84 ? 13.187 -2.858 11.805 1.00 92.06 84 ARG A C 1
ATOM 679 O O . ARG A 1 84 ? 12.978 -3.694 12.678 1.00 92.06 84 ARG A O 1
ATOM 686 N N . GLU A 1 85 ? 12.843 -1.585 11.936 1.00 94.06 85 GLU A N 1
ATOM 687 C CA . GLU A 1 85 ? 12.212 -1.036 13.138 1.00 94.06 85 GLU A CA 1
ATOM 688 C C . GLU A 1 85 ? 10.772 -1.516 13.271 1.00 94.06 85 GLU A C 1
ATOM 690 O O . GLU A 1 85 ? 10.357 -1.911 14.358 1.00 94.06 85 GLU A O 1
ATOM 695 N N . ILE A 1 86 ? 10.040 -1.597 12.152 1.00 95.25 86 ILE A N 1
ATOM 696 C CA . ILE A 1 86 ? 8.709 -2.217 12.103 1.00 95.25 86 ILE A CA 1
ATOM 697 C C . ILE A 1 86 ? 8.768 -3.636 12.669 1.00 95.25 86 ILE A C 1
ATOM 699 O O . ILE A 1 86 ? 7.959 -3.999 13.521 1.00 95.25 86 ILE A O 1
ATOM 703 N N . LYS A 1 87 ? 9.760 -4.434 12.259 1.00 94.81 87 LYS A N 1
ATOM 704 C CA . LYS A 1 87 ? 9.962 -5.790 12.786 1.00 94.81 87 LYS A CA 1
ATOM 705 C C . LYS A 1 87 ? 10.186 -5.798 14.301 1.00 94.81 87 LYS A C 1
ATOM 707 O O . LYS A 1 87 ? 9.595 -6.631 14.988 1.00 94.81 87 LYS A O 1
ATOM 712 N N . ILE A 1 88 ? 11.021 -4.897 14.821 1.00 94.44 88 ILE A N 1
ATOM 713 C CA . ILE A 1 88 ? 11.276 -4.780 16.265 1.00 94.44 88 ILE A CA 1
ATOM 714 C C . ILE A 1 88 ? 9.977 -4.421 16.994 1.00 94.44 88 ILE A C 1
ATOM 716 O O . ILE A 1 88 ? 9.585 -5.129 17.918 1.00 94.44 88 ILE A O 1
ATOM 720 N N . LYS A 1 89 ? 9.252 -3.403 16.520 1.00 94.88 89 LYS A N 1
ATOM 721 C CA . LYS A 1 89 ? 7.976 -2.960 17.097 1.00 94.88 89 LYS A CA 1
ATOM 722 C C . LYS A 1 89 ? 6.915 -4.057 17.089 1.00 94.88 89 LYS A C 1
ATOM 724 O O . LYS A 1 89 ? 6.258 -4.253 18.108 1.00 94.88 89 LYS A O 1
ATOM 729 N N . ILE A 1 90 ? 6.784 -4.823 16.002 1.00 94.50 90 ILE A N 1
ATOM 730 C CA . ILE A 1 90 ? 5.874 -5.979 15.945 1.00 94.50 90 ILE A CA 1
ATOM 731 C C . ILE A 1 90 ? 6.205 -6.966 17.067 1.00 94.50 90 ILE A C 1
ATOM 733 O O . ILE A 1 90 ? 5.305 -7.371 17.803 1.00 94.50 90 ILE A O 1
ATOM 737 N N . LYS A 1 91 ? 7.484 -7.324 17.242 1.00 92.25 91 LYS A N 1
ATOM 738 C CA . LYS A 1 91 ? 7.910 -8.232 18.318 1.00 92.25 91 LYS A CA 1
ATOM 739 C C . LYS A 1 91 ? 7.606 -7.648 19.697 1.00 92.25 91 LYS A C 1
ATOM 741 O O . LYS A 1 91 ? 7.015 -8.338 20.520 1.00 92.25 91 LYS A O 1
ATOM 746 N N . THR A 1 92 ? 7.932 -6.378 19.934 1.00 92.81 92 THR A N 1
ATOM 747 C CA . THR A 1 92 ? 7.661 -5.699 21.209 1.00 92.81 92 THR A CA 1
ATOM 748 C C . THR A 1 92 ? 6.168 -5.662 21.538 1.00 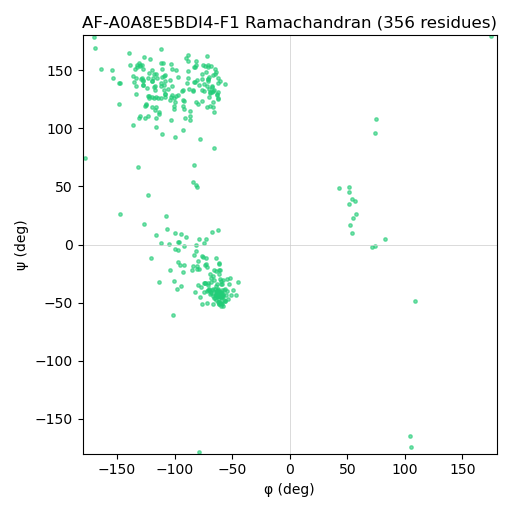92.81 92 THR A C 1
ATOM 750 O O . THR A 1 92 ? 5.788 -5.974 22.663 1.00 92.81 92 THR A O 1
ATOM 753 N N . ILE A 1 93 ? 5.309 -5.316 20.575 1.00 90.88 93 ILE A N 1
ATOM 754 C CA . ILE A 1 93 ? 3.850 -5.280 20.763 1.00 90.88 93 ILE A CA 1
ATOM 755 C C . ILE A 1 93 ? 3.313 -6.690 21.026 1.00 90.88 93 ILE A C 1
ATOM 757 O O . ILE A 1 93 ? 2.512 -6.881 21.940 1.00 90.88 93 ILE A O 1
ATOM 761 N N . THR A 1 94 ? 3.782 -7.686 20.273 1.00 90.12 94 THR A N 1
ATOM 762 C CA . THR A 1 94 ? 3.362 -9.085 20.448 1.00 90.12 94 THR A CA 1
ATOM 763 C C . THR A 1 94 ? 3.719 -9.596 21.848 1.00 90.12 94 THR A C 1
ATOM 765 O O . THR A 1 94 ? 2.872 -10.176 22.519 1.00 90.12 94 THR A O 1
ATOM 768 N N . LEU A 1 95 ? 4.933 -9.304 22.332 1.00 88.94 95 LEU A N 1
ATOM 769 C CA . LEU A 1 95 ? 5.378 -9.679 23.679 1.00 88.94 95 LEU A CA 1
ATOM 770 C C . LEU A 1 95 ? 4.583 -8.963 24.778 1.00 88.94 95 LEU A C 1
ATOM 772 O O . LEU A 1 95 ? 4.127 -9.606 25.715 1.00 88.94 95 LEU A O 1
ATOM 776 N N . LYS A 1 96 ? 4.377 -7.645 24.653 1.00 87.44 96 LYS A N 1
ATOM 777 C CA . LYS A 1 96 ? 3.649 -6.849 25.658 1.00 87.44 96 LYS A CA 1
ATOM 778 C C . LYS A 1 96 ? 2.185 -7.249 25.795 1.00 87.44 96 LYS A C 1
ATOM 780 O O . LYS A 1 96 ? 1.614 -7.141 26.872 1.00 87.44 96 LYS A O 1
ATOM 785 N N . THR A 1 97 ? 1.555 -7.629 24.690 1.00 81.75 97 THR A N 1
ATOM 786 C CA . THR A 1 97 ? 0.108 -7.864 24.656 1.00 81.75 97 THR A CA 1
ATOM 787 C C . THR A 1 97 ? -0.261 -9.312 24.936 1.00 81.75 97 THR A C 1
ATOM 789 O O . THR A 1 97 ? -1.427 -9.568 25.223 1.00 81.75 97 THR A O 1
ATOM 792 N N . LEU A 1 98 ? 0.698 -10.245 24.823 1.00 75.12 98 LEU A N 1
ATOM 793 C CA . LEU A 1 98 ? 0.485 -11.698 24.878 1.00 75.12 98 LEU A CA 1
ATOM 794 C C . LEU A 1 98 ? -0.598 -12.194 23.898 1.00 75.12 98 LEU A C 1
ATOM 796 O O . LEU A 1 98 ? -1.110 -13.305 24.023 1.00 75.12 98 LEU A O 1
ATOM 800 N N . LYS A 1 99 ? -0.963 -11.375 22.904 1.00 77.88 99 LYS A N 1
ATOM 801 C CA . LYS A 1 99 ? -2.009 -11.673 21.926 1.00 77.88 99 LYS A CA 1
ATOM 802 C C . LYS A 1 99 ? -1.387 -12.054 20.597 1.00 77.88 99 LYS A C 1
ATOM 804 O O . LYS A 1 99 ? -0.414 -11.458 20.138 1.00 77.88 99 LYS A O 1
ATOM 809 N N . LYS A 1 100 ? -2.009 -13.030 19.938 1.00 84.00 100 LYS A N 1
ATOM 810 C CA . LYS A 1 100 ? -1.639 -13.426 18.583 1.00 84.00 100 LYS A CA 1
ATOM 811 C C . LYS A 1 100 ? -2.029 -12.313 17.610 1.00 84.00 100 LYS A C 1
ATOM 813 O O . LYS A 1 100 ? -3.203 -11.961 17.491 1.00 84.00 100 LYS A O 1
ATOM 818 N N . ILE A 1 101 ? -1.035 -11.757 16.927 1.00 92.25 101 ILE A N 1
ATOM 819 C CA . ILE A 1 101 ? -1.239 -10.823 15.820 1.00 92.25 101 ILE A CA 1
ATOM 820 C C . ILE A 1 101 ? -1.481 -11.632 14.548 1.00 92.25 101 ILE A C 1
ATOM 822 O O . ILE A 1 101 ? -0.740 -12.568 14.263 1.00 92.25 101 ILE A O 1
ATOM 826 N N . ASN A 1 102 ? -2.509 -11.274 13.782 1.00 93.31 102 ASN A N 1
ATOM 827 C CA . ASN A 1 102 ? -2.884 -11.960 12.544 1.00 93.31 102 ASN A CA 1
ATOM 828 C C . ASN A 1 102 ? -2.863 -11.054 11.315 1.00 93.31 102 ASN A C 1
ATOM 830 O O . ASN A 1 102 ? -2.974 -11.556 10.202 1.00 93.31 102 ASN A O 1
ATOM 834 N N . LEU A 1 103 ? -2.750 -9.740 11.497 1.00 95.81 103 LEU A N 1
ATOM 835 C CA . LEU A 1 103 ? -2.713 -8.789 10.398 1.00 95.81 103 LEU A CA 1
ATOM 836 C C . LEU A 1 103 ? -1.843 -7.592 10.760 1.00 95.81 103 LEU A C 1
ATOM 838 O O . LEU A 1 103 ? -1.924 -7.055 11.866 1.00 95.81 103 LEU A O 1
ATOM 842 N N . ILE A 1 104 ? -1.055 -7.149 9.789 1.00 97.06 104 ILE A N 1
ATOM 843 C CA . ILE A 1 104 ? -0.309 -5.899 9.865 1.00 97.06 104 ILE A CA 1
ATOM 844 C C . ILE A 1 104 ? -0.803 -4.987 8.744 1.00 97.06 104 ILE A C 1
ATOM 846 O O . ILE A 1 104 ? -0.963 -5.425 7.605 1.00 97.06 104 ILE A O 1
ATOM 850 N N . VAL A 1 105 ? -1.037 -3.718 9.061 1.00 97.25 105 VAL A N 1
ATOM 851 C CA . VAL A 1 105 ? -1.417 -2.676 8.106 1.00 97.25 105 VAL A CA 1
ATOM 852 C C . VAL A 1 105 ? -0.414 -1.531 8.195 1.00 97.25 105 VAL A C 1
ATOM 854 O O . VAL A 1 105 ? -0.063 -1.118 9.295 1.00 97.25 105 VAL A O 1
ATOM 857 N N . ILE A 1 106 ? 0.053 -1.027 7.052 1.00 96.56 106 ILE A N 1
ATOM 858 C CA . ILE A 1 106 ? 1.022 0.074 6.963 1.00 96.56 106 ILE A CA 1
ATOM 859 C C . ILE A 1 106 ? 0.456 1.188 6.071 1.00 96.56 106 ILE A C 1
ATOM 861 O O . ILE A 1 106 ? 0.197 0.965 4.885 1.00 96.56 106 ILE A O 1
ATOM 865 N N . ASP A 1 107 ? 0.293 2.386 6.633 1.00 94.69 107 ASP A N 1
ATOM 866 C CA . ASP A 1 107 ? -0.156 3.608 5.956 1.00 94.69 107 ASP A CA 1
ATOM 867 C C . ASP A 1 107 ? 0.955 4.671 5.976 1.00 94.69 107 ASP A C 1
ATOM 869 O O . ASP A 1 107 ? 1.179 5.308 6.997 1.00 94.69 107 ASP A O 1
ATOM 873 N N . TYR A 1 108 ? 1.708 4.897 4.903 1.00 88.31 108 TYR A N 1
ATOM 874 C CA . TYR A 1 108 ? 1.705 4.226 3.600 1.00 88.31 108 TYR A CA 1
ATOM 875 C C . TYR A 1 108 ? 3.147 4.040 3.103 1.00 88.31 108 TYR A C 1
ATOM 877 O O . TYR A 1 108 ? 4.080 4.653 3.617 1.00 88.31 108 TYR A O 1
ATOM 885 N N . LEU A 1 109 ? 3.335 3.181 2.096 1.00 87.75 109 LEU A N 1
ATOM 886 C CA . LEU A 1 109 ? 4.631 2.708 1.595 1.00 87.75 109 LEU A CA 1
ATOM 887 C C . LEU A 1 109 ? 5.655 3.831 1.374 1.00 87.75 109 LEU A C 1
ATOM 889 O O . LEU A 1 109 ? 6.818 3.681 1.734 1.00 87.75 109 LEU A O 1
ATOM 893 N N . GLN A 1 110 ? 5.227 4.947 0.781 1.00 85.75 110 GLN A N 1
ATOM 894 C CA . GLN A 1 110 ? 6.101 6.061 0.420 1.00 85.75 110 GLN A CA 1
ATOM 895 C C . GLN A 1 110 ? 6.573 6.923 1.604 1.00 85.75 110 GLN A C 1
ATOM 897 O O . GLN A 1 110 ? 7.319 7.869 1.365 1.00 85.75 110 GLN A O 1
ATOM 902 N N . LEU A 1 111 ? 6.198 6.613 2.846 1.00 87.38 111 LEU A N 1
ATOM 903 C CA . LEU A 1 111 ? 6.761 7.246 4.047 1.00 87.38 111 LEU A CA 1
ATOM 904 C C . LEU A 1 111 ? 7.748 6.344 4.798 1.00 87.38 111 LEU A C 1
ATOM 906 O O . LEU A 1 111 ? 8.288 6.751 5.820 1.00 87.38 111 LEU A O 1
ATOM 910 N N . LEU A 1 112 ? 7.991 5.127 4.305 1.00 89.00 112 LEU A N 1
ATOM 911 C CA . LEU A 1 112 ? 9.022 4.261 4.864 1.00 89.00 112 LEU A CA 1
ATOM 912 C C . LEU A 1 112 ? 10.413 4.719 4.429 1.00 89.00 112 LEU A C 1
ATOM 914 O O . LEU A 1 112 ? 10.621 5.106 3.268 1.00 89.00 112 LEU A O 1
ATOM 918 N N . GLU A 1 113 ? 11.352 4.602 5.363 1.00 85.94 113 GLU A N 1
ATOM 919 C CA . GLU A 1 113 ? 12.767 4.872 5.142 1.00 85.94 113 GLU A CA 1
ATOM 920 C C . GLU A 1 113 ? 13.495 3.623 4.631 1.00 85.94 113 GLU A C 1
ATOM 922 O O . GLU A 1 113 ? 13.328 2.499 5.128 1.00 85.94 113 GLU A O 1
ATOM 927 N N . GLY A 1 114 ? 14.308 3.817 3.598 1.00 79.56 114 GLY A N 1
ATOM 928 C CA . GLY A 1 114 ? 15.256 2.837 3.100 1.00 79.56 114 GLY A CA 1
ATOM 929 C C . GLY A 1 114 ? 16.608 2.930 3.799 1.00 79.56 114 GLY A C 1
ATOM 930 O O . GLY A 1 114 ? 16.959 3.922 4.423 1.00 79.56 114 GLY A O 1
ATOM 931 N N . SER A 1 115 ? 17.403 1.869 3.668 1.00 67.25 115 SER A N 1
ATOM 932 C CA . SER A 1 115 ? 18.717 1.769 4.310 1.00 67.25 115 SER A CA 1
ATOM 933 C C . SER A 1 115 ? 19.813 2.630 3.671 1.00 67.25 115 SER A C 1
ATOM 935 O O . SER A 1 115 ? 20.829 2.850 4.317 1.00 67.25 115 SER A O 1
ATOM 937 N N . ASP A 1 116 ? 19.632 3.094 2.428 1.00 62.06 116 ASP A N 1
ATOM 938 C CA . ASP A 1 116 ? 20.647 3.835 1.668 1.00 62.06 116 ASP A CA 1
ATOM 939 C C . ASP A 1 116 ? 20.097 5.183 1.177 1.00 62.06 116 ASP A C 1
ATOM 941 O O . ASP A 1 116 ? 19.309 5.232 0.233 1.00 62.06 116 ASP A O 1
ATOM 945 N N . GLN A 1 117 ? 20.571 6.291 1.757 1.00 56.97 117 GLN A N 1
ATOM 946 C CA . GLN A 1 117 ? 20.162 7.656 1.376 1.00 56.97 117 GLN A CA 1
ATOM 947 C C . GLN A 1 117 ? 20.723 8.131 0.019 1.00 56.97 117 GLN A C 1
ATOM 949 O O . GLN A 1 117 ? 20.288 9.150 -0.506 1.00 56.97 117 GLN A O 1
ATOM 954 N N . LYS A 1 118 ? 21.683 7.409 -0.580 1.00 54.69 118 LYS A N 1
ATOM 955 C CA . LYS A 1 118 ? 22.324 7.794 -1.858 1.00 54.69 118 LYS A CA 1
ATOM 956 C C . LYS A 1 118 ? 21.643 7.210 -3.107 1.00 54.69 118 LYS A C 1
ATOM 958 O O . LYS A 1 118 ? 22.105 7.446 -4.221 1.00 54.69 118 LYS A O 1
ATOM 963 N N . GLY A 1 119 ? 20.585 6.412 -2.942 1.00 55.00 119 GLY A N 1
ATOM 964 C CA . GLY A 1 119 ? 19.884 5.744 -4.041 1.00 55.00 119 GLY A CA 1
ATOM 965 C C . GLY A 1 119 ? 18.732 6.562 -4.634 1.00 55.00 119 GLY A C 1
ATOM 966 O O . GLY A 1 119 ? 18.168 7.442 -3.995 1.00 55.00 119 GLY A O 1
ATOM 967 N N . ASN A 1 120 ? 18.319 6.225 -5.860 1.00 59.38 120 ASN A N 1
ATOM 968 C CA . ASN A 1 120 ? 17.069 6.740 -6.424 1.00 59.38 120 ASN A CA 1
ATOM 969 C C . ASN A 1 120 ? 15.872 6.193 -5.610 1.00 59.38 120 ASN A C 1
ATOM 971 O O . ASN A 1 120 ? 15.792 4.979 -5.396 1.00 59.38 120 ASN A O 1
ATOM 975 N N . ARG A 1 121 ? 14.920 7.060 -5.226 1.00 68.06 121 ARG A N 1
ATOM 976 C CA . ARG A 1 121 ? 13.699 6.737 -4.449 1.00 68.06 121 ARG A CA 1
ATOM 977 C C . ARG A 1 121 ? 12.967 5.485 -4.937 1.00 68.06 121 ARG A C 1
ATOM 979 O O . ARG A 1 121 ? 12.409 4.716 -4.168 1.00 68.06 121 ARG A O 1
ATOM 986 N N . VAL A 1 122 ? 13.017 5.229 -6.232 1.00 61.50 122 VAL A N 1
ATOM 987 C CA . VAL A 1 122 ? 12.360 4.088 -6.880 1.00 61.50 122 VAL A CA 1
ATOM 988 C C . VAL A 1 122 ? 13.002 2.757 -6.478 1.00 61.50 122 VAL A C 1
ATOM 990 O O . VAL A 1 122 ? 12.325 1.754 -6.235 1.00 61.50 122 VAL A O 1
ATOM 993 N N . GLN A 1 123 ? 14.334 2.734 -6.422 1.00 63.50 123 GLN A N 1
ATOM 994 C CA . GLN A 1 123 ? 15.114 1.578 -5.985 1.00 63.50 123 GLN A CA 1
ATOM 995 C C . GLN A 1 123 ? 14.956 1.360 -4.483 1.00 63.50 123 GLN A C 1
ATOM 997 O O . GLN A 1 123 ? 14.899 0.216 -4.026 1.00 63.50 123 GLN A O 1
ATOM 1002 N N . GLU A 1 124 ? 14.841 2.454 -3.739 1.00 74.62 124 GLU A N 1
ATOM 1003 C CA . GLU A 1 124 ? 14.510 2.440 -2.324 1.00 74.62 124 GLU A CA 1
ATOM 1004 C C . GLU A 1 124 ? 13.144 1.777 -2.096 1.00 74.62 124 GLU A C 1
ATOM 1006 O O . GLU A 1 124 ? 13.072 0.766 -1.399 1.00 74.62 124 GLU A O 1
ATOM 1011 N N . LEU A 1 125 ? 12.093 2.228 -2.792 1.00 78.50 125 LEU A N 1
ATOM 1012 C CA . LEU A 1 125 ? 10.752 1.636 -2.729 1.00 78.50 125 LEU A CA 1
ATOM 1013 C C . LEU A 1 125 ? 10.750 0.156 -3.124 1.00 78.50 125 LEU A C 1
ATOM 1015 O O . LEU A 1 125 ? 10.147 -0.654 -2.427 1.00 78.50 125 LEU A O 1
ATOM 1019 N N . SER A 1 126 ? 11.480 -0.214 -4.181 1.00 74.81 126 SER A N 1
ATOM 1020 C CA . SER A 1 126 ? 11.629 -1.618 -4.603 1.00 74.81 126 SER A CA 1
ATOM 1021 C C . SER A 1 126 ? 12.330 -2.472 -3.534 1.00 74.81 126 SER A C 1
ATOM 1023 O O . SER A 1 126 ? 12.058 -3.659 -3.364 1.00 74.81 126 SER A O 1
ATOM 1025 N N . THR A 1 127 ? 13.270 -1.880 -2.796 1.00 78.69 127 THR A N 1
ATOM 1026 C CA . THR A 1 127 ? 13.967 -2.556 -1.698 1.00 78.69 127 THR A CA 1
ATOM 1027 C C . THR A 1 127 ? 13.056 -2.698 -0.482 1.00 78.69 127 THR A C 1
ATOM 1029 O O . THR A 1 127 ? 13.024 -3.767 0.131 1.00 78.69 127 THR A O 1
ATOM 1032 N N . ILE A 1 128 ? 12.276 -1.661 -0.172 1.00 85.94 128 ILE A N 1
ATOM 1033 C CA . ILE A 1 128 ? 11.285 -1.646 0.904 1.00 85.94 128 ILE A CA 1
ATOM 1034 C C . ILE A 1 128 ? 10.214 -2.714 0.661 1.00 85.94 128 ILE A C 1
ATOM 1036 O O . ILE A 1 128 ? 10.000 -3.549 1.538 1.00 85.94 128 ILE A O 1
ATOM 1040 N N . THR A 1 129 ? 9.590 -2.767 -0.520 1.00 86.50 129 THR A N 1
ATOM 1041 C CA . THR A 1 129 ? 8.543 -3.763 -0.819 1.00 86.50 129 THR A CA 1
ATOM 1042 C C . THR A 1 129 ? 9.058 -5.189 -0.747 1.00 86.50 129 THR A C 1
ATOM 1044 O O . THR A 1 129 ? 8.415 -6.048 -0.138 1.00 86.50 129 THR A O 1
ATOM 1047 N N . ARG A 1 130 ? 10.265 -5.442 -1.257 1.00 82.75 130 ARG A N 1
ATOM 1048 C CA . ARG A 1 130 ? 10.917 -6.747 -1.128 1.00 82.75 130 ARG A CA 1
ATOM 1049 C C . ARG A 1 130 ? 11.193 -7.110 0.331 1.00 82.75 130 ARG A C 1
ATOM 1051 O O . ARG A 1 130 ? 10.995 -8.260 0.726 1.00 82.75 130 ARG A O 1
ATOM 1058 N N . ASN A 1 131 ? 11.657 -6.160 1.138 1.00 89.31 131 ASN A N 1
ATOM 1059 C CA . ASN A 1 131 ? 11.910 -6.389 2.560 1.00 89.31 131 ASN A CA 1
ATOM 1060 C C . ASN A 1 131 ? 10.606 -6.642 3.328 1.00 89.31 131 ASN A C 1
ATOM 1062 O O . ASN A 1 131 ? 10.572 -7.545 4.160 1.00 89.31 131 ASN A O 1
ATOM 1066 N N . LEU A 1 132 ? 9.521 -5.938 2.998 1.00 93.31 132 LEU A N 1
ATOM 1067 C CA . LEU A 1 132 ? 8.188 -6.196 3.547 1.00 93.31 132 LEU A CA 1
ATOM 1068 C C . LEU A 1 132 ? 7.669 -7.582 3.149 1.00 93.31 132 LEU A C 1
ATOM 1070 O O . LEU A 1 132 ? 7.144 -8.299 3.995 1.00 93.31 132 LEU A O 1
ATOM 1074 N N . LYS A 1 133 ? 7.878 -8.020 1.901 1.00 90.69 133 LYS A N 1
ATOM 1075 C CA . LYS A 1 133 ? 7.514 -9.378 1.464 1.00 90.69 133 LYS A CA 1
ATOM 1076 C C . LYS A 1 133 ? 8.297 -10.455 2.218 1.00 90.69 133 LYS A C 1
ATOM 1078 O O . LYS A 1 133 ? 7.731 -11.487 2.581 1.00 90.69 133 LYS A O 1
ATOM 1083 N N . LYS A 1 134 ? 9.592 -10.229 2.462 1.00 91.50 134 LYS A N 1
ATOM 1084 C CA . LYS A 1 134 ? 10.413 -11.114 3.301 1.00 91.50 134 LYS A CA 1
ATOM 1085 C C . LYS A 1 134 ? 9.904 -11.135 4.741 1.00 91.50 134 LYS A C 1
ATOM 1087 O O . LYS A 1 134 ? 9.750 -12.219 5.285 1.00 91.50 134 LYS A O 1
ATOM 1092 N N . LEU A 1 135 ? 9.581 -9.973 5.309 1.00 94.44 135 LEU A N 1
ATOM 1093 C CA . LEU A 1 135 ? 9.024 -9.852 6.657 1.00 94.44 135 LEU A CA 1
ATOM 1094 C C . LEU A 1 135 ? 7.685 -10.592 6.790 1.00 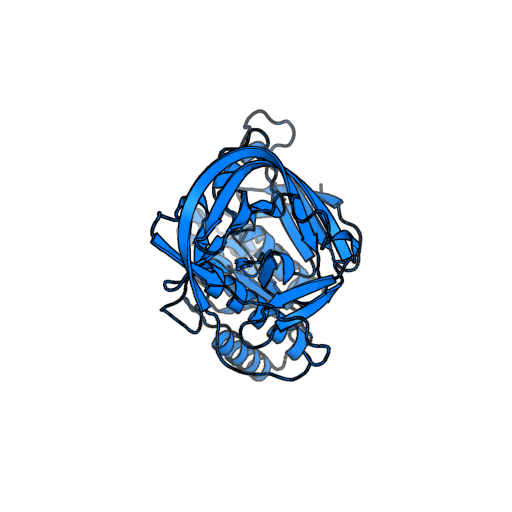94.44 135 LEU A C 1
ATOM 1096 O O . LEU A 1 135 ? 7.500 -11.338 7.744 1.00 94.44 135 LEU A O 1
ATOM 1100 N N . ALA A 1 136 ? 6.785 -10.451 5.812 1.00 94.81 136 ALA A N 1
ATOM 1101 C CA . ALA A 1 136 ? 5.507 -11.163 5.774 1.00 94.81 136 ALA A CA 1
ATOM 1102 C C . ALA A 1 136 ? 5.698 -12.688 5.789 1.00 94.81 136 ALA A C 1
ATOM 1104 O O . ALA A 1 136 ? 5.002 -13.397 6.510 1.00 94.81 136 ALA A O 1
ATOM 1105 N N . ARG A 1 137 ? 6.674 -13.192 5.018 1.00 93.25 137 ARG A N 1
ATOM 1106 C CA . ARG A 1 137 ? 7.028 -14.619 4.989 1.00 93.25 137 ARG A CA 1
ATOM 1107 C C . ARG A 1 137 ? 7.683 -15.089 6.283 1.00 93.25 137 ARG A C 1
ATOM 1109 O O . ARG A 1 137 ? 7.344 -16.162 6.755 1.00 93.25 137 ARG A O 1
ATOM 1116 N N . GLU A 1 138 ? 8.595 -14.297 6.842 1.00 93.38 138 GLU A N 1
ATOM 1117 C CA . GLU A 1 138 ? 9.284 -14.617 8.096 1.00 93.38 138 GLU A CA 1
ATOM 1118 C C . GLU A 1 138 ? 8.296 -14.719 9.263 1.00 93.38 138 GLU A C 1
ATOM 1120 O O . GLU A 1 138 ? 8.364 -15.655 10.050 1.00 93.38 138 GLU A O 1
ATOM 1125 N N . LEU A 1 139 ? 7.358 -13.774 9.355 1.00 92.12 139 LEU A N 1
ATOM 1126 C CA . LEU A 1 139 ? 6.331 -13.772 10.396 1.00 92.12 139 LEU A CA 1
ATOM 1127 C C . LEU A 1 139 ? 5.175 -14.734 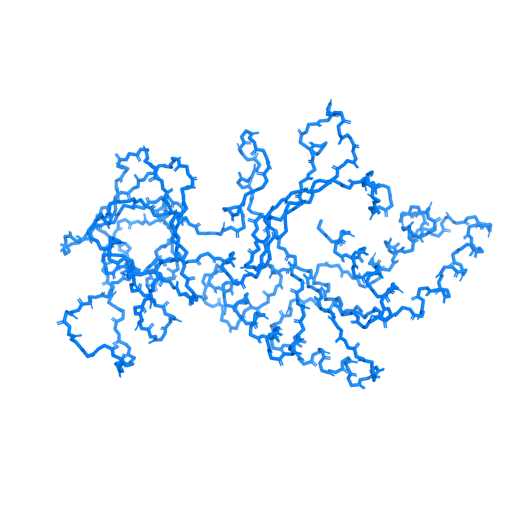10.097 1.00 92.12 139 LEU A C 1
ATOM 1129 O O . LEU A 1 139 ? 4.376 -15.005 10.987 1.00 92.12 139 LEU A O 1
ATOM 1133 N N . ASN A 1 140 ? 5.068 -15.223 8.859 1.00 93.31 140 ASN A N 1
ATOM 1134 C CA . ASN A 1 140 ? 3.906 -15.944 8.343 1.00 93.31 140 ASN A CA 1
ATOM 1135 C C . ASN A 1 140 ? 2.584 -15.181 8.577 1.00 93.31 140 ASN A C 1
ATOM 1137 O O . ASN A 1 140 ? 1.589 -15.745 9.032 1.00 93.31 140 ASN A O 1
ATOM 1141 N N . LEU A 1 141 ? 2.592 -13.873 8.294 1.00 94.25 141 LEU A N 1
ATOM 1142 C CA . LEU A 1 141 ? 1.453 -12.975 8.499 1.00 94.25 141 LEU A CA 1
ATOM 1143 C C . LEU A 1 141 ? 1.142 -12.159 7.240 1.00 94.25 141 LEU A C 1
ATOM 1145 O O . LEU A 1 141 ? 2.065 -11.697 6.561 1.00 94.25 141 LEU A O 1
ATOM 1149 N N . PRO A 1 142 ? -0.145 -11.911 6.939 1.00 95.31 142 PRO A N 1
ATOM 1150 C CA . PRO A 1 142 ? -0.524 -10.969 5.901 1.00 95.31 142 PRO A CA 1
ATOM 1151 C C . PRO A 1 142 ? -0.135 -9.542 6.309 1.00 95.31 142 PRO A C 1
ATOM 1153 O O . PRO A 1 142 ? -0.427 -9.082 7.416 1.00 95.31 142 PRO A O 1
ATOM 1156 N N . ILE A 1 143 ? 0.501 -8.830 5.377 1.00 96.75 143 ILE A N 1
ATOM 1157 C CA . ILE A 1 143 ? 0.832 -7.410 5.508 1.00 96.75 143 ILE A CA 1
ATOM 1158 C C . ILE A 1 143 ? 0.089 -6.647 4.411 1.00 96.75 143 ILE A C 1
ATOM 1160 O O . ILE A 1 143 ? 0.347 -6.849 3.225 1.00 96.75 143 ILE A O 1
ATOM 1164 N N . ILE A 1 144 ? -0.828 -5.766 4.808 1.00 96.69 144 ILE A N 1
ATOM 1165 C CA . ILE A 1 144 ? -1.497 -4.822 3.912 1.00 96.69 144 ILE A CA 1
ATOM 1166 C C . ILE A 1 144 ? -0.701 -3.527 3.921 1.00 96.69 144 ILE A C 1
ATOM 1168 O O . ILE A 1 144 ? -0.490 -2.917 4.965 1.00 96.69 144 ILE A O 1
ATOM 1172 N N . VAL A 1 145 ? -0.290 -3.078 2.743 1.00 95.12 145 VAL A N 1
ATOM 1173 C CA . VAL A 1 145 ? 0.458 -1.834 2.590 1.00 95.12 145 VAL A CA 1
ATOM 1174 C C . VAL A 1 145 ? -0.341 -0.906 1.698 1.00 95.12 145 VAL A C 1
ATOM 1176 O O . VAL A 1 145 ? -0.736 -1.283 0.594 1.00 95.12 145 VAL A O 1
ATOM 1179 N N . LEU A 1 146 ? -0.585 0.312 2.169 1.00 94.69 146 LEU A N 1
ATOM 1180 C CA . LEU A 1 146 ? -1.175 1.345 1.335 1.00 94.69 146 LEU A CA 1
ATOM 1181 C C . LEU A 1 146 ? -0.100 1.965 0.458 1.00 94.69 146 LEU A C 1
ATOM 1183 O O . LEU A 1 146 ? 1.032 2.165 0.883 1.00 94.69 146 LEU A O 1
ATOM 1187 N N . SER A 1 147 ? -0.462 2.273 -0.779 1.00 90.94 147 SER A N 1
ATOM 1188 C CA . SER A 1 147 ? 0.422 2.944 -1.720 1.00 90.94 147 SER A CA 1
ATOM 1189 C C . SER A 1 147 ? -0.346 4.045 -2.426 1.00 90.94 147 SER A C 1
ATOM 1191 O O . SER A 1 147 ? -1.526 3.892 -2.753 1.00 90.94 147 SER A O 1
ATOM 1193 N N . GLN A 1 148 ? 0.319 5.175 -2.623 1.00 87.81 148 GLN A N 1
ATOM 1194 C CA . GLN A 1 148 ? -0.192 6.246 -3.463 1.00 87.81 148 GLN A CA 1
ATOM 1195 C C . GLN A 1 148 ? 0.130 5.973 -4.938 1.00 87.81 148 GLN A C 1
ATOM 1197 O O . GLN A 1 148 ? 1.217 5.499 -5.260 1.00 87.81 148 GLN A O 1
ATOM 1202 N N . LEU A 1 149 ? -0.820 6.271 -5.828 1.00 84.50 149 LEU A N 1
ATOM 1203 C CA . LEU A 1 149 ? -0.619 6.172 -7.274 1.00 84.50 149 LEU A CA 1
ATOM 1204 C C . LEU A 1 149 ? 0.111 7.404 -7.812 1.00 84.50 149 LEU A C 1
ATOM 1206 O O . LEU A 1 149 ? 0.062 8.484 -7.218 1.00 84.50 149 LEU A O 1
ATOM 1210 N N . SER A 1 150 ? 0.750 7.249 -8.970 1.00 78.00 150 SER A N 1
ATOM 1211 C CA . SER A 1 150 ? 1.301 8.389 -9.703 1.00 78.00 150 SER A CA 1
ATOM 1212 C C . SER A 1 150 ? 0.196 9.350 -10.171 1.00 78.00 150 SER A C 1
ATOM 1214 O O . SER A 1 150 ? -0.910 8.929 -10.519 1.00 78.00 150 SER A O 1
ATOM 1216 N N . ARG A 1 151 ? 0.512 10.652 -10.251 1.00 73.00 151 ARG A N 1
ATOM 1217 C CA . ARG A 1 151 ? -0.422 11.687 -10.746 1.00 73.00 151 ARG A CA 1
ATOM 1218 C C . ARG A 1 151 ? -0.810 11.506 -12.220 1.00 73.00 151 ARG A C 1
ATOM 1220 O O . ARG A 1 151 ? -1.771 12.104 -12.679 1.00 73.00 151 ARG A O 1
ATOM 1227 N N . ASN A 1 152 ? -0.124 10.633 -12.958 1.00 68.50 152 ASN A N 1
ATOM 1228 C CA . ASN A 1 152 ? -0.411 10.346 -14.367 1.00 68.50 152 ASN A CA 1
ATOM 1229 C C . ASN A 1 152 ? -1.818 9.766 -14.595 1.00 68.50 152 ASN A C 1
ATOM 1231 O O . ASN A 1 152 ? -2.349 9.863 -15.697 1.00 68.50 152 ASN A O 1
ATOM 1235 N N . VAL A 1 153 ? -2.445 9.179 -13.570 1.00 76.75 153 VAL A N 1
ATOM 1236 C CA . VAL A 1 153 ? -3.861 8.773 -13.630 1.00 76.75 153 VAL A CA 1
ATOM 1237 C C . VAL A 1 153 ? -4.758 9.957 -13.982 1.00 76.75 153 VAL A C 1
ATOM 1239 O O . VAL A 1 153 ? -5.702 9.817 -14.756 1.00 76.75 153 VAL A O 1
ATOM 1242 N N . GLU A 1 154 ? -4.437 11.133 -13.447 1.00 76.00 154 GLU A N 1
ATOM 1243 C CA . GLU A 1 154 ? -5.245 12.342 -13.572 1.00 76.00 154 GLU A CA 1
ATOM 1244 C C . GLU A 1 154 ? -5.139 12.997 -14.948 1.00 76.00 154 GLU A C 1
ATOM 1246 O O . GLU A 1 154 ? -5.958 13.856 -15.250 1.00 76.00 154 GLU A O 1
ATOM 1251 N N . SER A 1 155 ? -4.215 12.590 -15.822 1.00 73.88 155 SER A N 1
ATOM 1252 C CA . SER A 1 155 ? -4.142 13.111 -17.196 1.00 73.88 155 SER A CA 1
ATOM 1253 C C . SER A 1 155 ? -4.871 12.235 -18.219 1.00 73.88 155 SER A C 1
ATOM 1255 O O . SER A 1 155 ? -5.211 12.707 -19.300 1.00 73.88 155 SER A O 1
ATOM 1257 N N . ARG A 1 156 ? -5.175 10.971 -17.894 1.00 78.69 156 ARG A N 1
ATOM 1258 C CA . ARG A 1 156 ? -5.859 10.041 -18.813 1.00 78.69 156 ARG A CA 1
ATOM 1259 C C . ARG A 1 156 ? -7.336 10.394 -18.979 1.00 78.69 156 ARG A C 1
ATOM 1261 O O . ARG A 1 156 ? -7.960 10.838 -18.025 1.00 78.69 156 ARG A O 1
ATOM 1268 N N . LEU A 1 157 ? -7.928 10.144 -20.148 1.00 75.81 157 LEU A N 1
ATOM 1269 C CA . LEU A 1 157 ? -9.386 10.272 -20.324 1.00 75.81 157 LEU A CA 1
ATOM 1270 C C . LEU A 1 157 ? -10.133 9.329 -19.369 1.00 75.81 157 LEU A C 1
ATOM 1272 O O . LEU A 1 157 ? -10.982 9.757 -18.595 1.00 75.81 157 LEU A O 1
ATOM 1276 N N . ASN A 1 158 ? -9.737 8.053 -19.353 1.00 81.12 158 ASN A N 1
ATOM 1277 C CA . ASN A 1 158 ? -10.216 7.091 -18.369 1.00 81.12 158 ASN A CA 1
ATOM 1278 C C . ASN A 1 158 ? -9.352 7.152 -17.099 1.00 81.12 158 ASN A C 1
ATOM 1280 O O . ASN A 1 158 ? -8.189 6.736 -17.111 1.00 81.12 158 ASN A O 1
ATOM 1284 N N . LYS A 1 159 ? -9.948 7.645 -16.008 1.00 86.50 159 LYS A N 1
ATOM 1285 C CA . LYS A 1 159 ? -9.314 7.806 -14.688 1.00 86.50 159 LYS A CA 1
ATOM 1286 C C . LYS A 1 159 ? -9.286 6.518 -13.860 1.00 86.50 159 LYS A C 1
ATOM 1288 O O . LYS A 1 159 ? -8.775 6.536 -12.741 1.00 86.50 159 LYS A O 1
ATOM 1293 N N . LYS A 1 160 ? -9.826 5.400 -14.364 1.00 86.44 160 LYS A N 1
ATOM 1294 C CA . LYS A 1 160 ? -9.748 4.124 -13.647 1.00 86.44 160 LYS A CA 1
ATOM 1295 C C . LYS A 1 160 ? -8.282 3.697 -13.499 1.00 86.44 160 LYS A C 1
ATOM 1297 O O . LYS A 1 160 ? -7.538 3.687 -14.494 1.00 86.44 160 LYS A O 1
ATOM 1302 N N . PRO A 1 161 ? -7.845 3.367 -12.274 1.00 84.69 161 PRO A N 1
ATOM 1303 C CA . PRO A 1 161 ? -6.468 2.992 -12.015 1.00 84.69 161 PRO A CA 1
ATOM 1304 C C . PRO A 1 161 ? -6.158 1.626 -12.635 1.00 84.69 161 PRO A C 1
ATOM 1306 O O . PRO A 1 161 ? -6.993 0.724 -12.674 1.00 84.69 161 PRO A O 1
ATOM 1309 N N . ILE A 1 162 ? -4.938 1.485 -13.132 1.00 79.38 162 ILE A N 1
ATOM 1310 C CA . ILE A 1 162 ? -4.380 0.271 -13.721 1.00 79.38 162 ILE A CA 1
ATOM 1311 C C . ILE A 1 162 ? -3.064 -0.074 -13.025 1.00 79.38 162 ILE A C 1
ATOM 1313 O O . ILE A 1 162 ? -2.430 0.777 -12.405 1.00 79.38 162 ILE A O 1
ATOM 1317 N N . LEU A 1 163 ? -2.596 -1.324 -13.152 1.00 73.62 163 LEU A N 1
ATOM 1318 C CA . LEU A 1 163 ? -1.336 -1.766 -12.520 1.00 73.62 163 LEU A CA 1
ATOM 1319 C C . LEU A 1 163 ? -0.143 -0.885 -12.895 1.00 73.62 163 LEU A C 1
ATOM 1321 O O . LEU A 1 163 ? 0.764 -0.720 -12.087 1.00 73.62 163 LEU A O 1
ATOM 1325 N N . ALA A 1 164 ? -0.169 -0.285 -14.088 1.00 65.88 164 ALA A N 1
ATOM 1326 C CA . ALA A 1 164 ? 0.858 0.644 -14.531 1.00 65.88 164 ALA A CA 1
ATOM 1327 C C . ALA A 1 164 ? 0.944 1.927 -13.683 1.00 65.88 164 ALA A C 1
ATOM 1329 O O . ALA A 1 164 ? 2.008 2.530 -13.635 1.00 65.88 164 ALA A O 1
ATOM 1330 N N . ASP A 1 165 ? -0.119 2.324 -12.982 1.00 73.69 165 ASP A N 1
ATOM 1331 C CA . ASP A 1 165 ? -0.143 3.552 -12.175 1.00 73.69 165 ASP A CA 1
ATOM 1332 C C . ASP A 1 165 ? 0.520 3.397 -10.803 1.00 73.69 165 ASP A C 1
ATOM 1334 O O . ASP A 1 165 ? 0.929 4.394 -10.204 1.00 73.69 165 ASP A O 1
ATOM 1338 N N . LEU A 1 166 ? 0.641 2.151 -10.322 1.00 70.81 166 LEU A N 1
ATOM 1339 C CA . LEU A 1 166 ? 1.482 1.781 -9.176 1.00 70.81 166 LEU A CA 1
ATOM 1340 C C . LEU A 1 166 ? 2.966 1.743 -9.545 1.00 70.81 166 LEU A C 1
ATOM 1342 O O . LEU A 1 166 ? 3.822 1.570 -8.677 1.00 70.81 166 LEU A O 1
ATOM 1346 N N . ARG A 1 167 ? 3.283 1.838 -10.839 1.00 62.66 167 ARG A N 1
ATOM 1347 C CA . ARG A 1 167 ? 4.657 1.777 -11.312 1.00 62.66 167 ARG A CA 1
ATOM 1348 C C . ARG A 1 167 ? 5.249 3.159 -11.332 1.00 62.66 167 ARG A C 1
ATOM 1350 O O . ARG A 1 167 ? 4.684 4.110 -11.858 1.00 62.66 167 ARG A O 1
ATOM 1357 N N . GLU A 1 168 ? 6.495 3.200 -10.902 1.00 51.28 168 GLU A N 1
ATOM 1358 C CA . GLU A 1 168 ? 7.403 4.269 -11.275 1.00 51.28 168 GLU A CA 1
ATOM 1359 C C . GLU A 1 168 ? 8.291 3.866 -12.472 1.00 51.28 168 GLU A C 1
ATOM 1361 O O . GLU A 1 168 ? 9.141 4.661 -12.872 1.00 51.28 168 GLU A O 1
ATOM 1366 N N . SER A 1 169 ? 8.129 2.665 -13.051 1.00 49.06 169 SER A N 1
ATOM 1367 C CA . SER A 1 169 ? 8.908 2.159 -14.197 1.00 49.06 169 SER A CA 1
ATOM 1368 C C . SER A 1 169 ? 8.084 1.934 -15.468 1.00 49.06 169 SER A C 1
ATOM 1370 O O . SER A 1 169 ? 6.915 1.552 -15.420 1.00 49.06 169 SER A O 1
ATOM 1372 N N . GLY A 1 170 ? 8.704 2.226 -16.616 1.00 49.91 170 GLY A N 1
ATOM 1373 C CA . GLY A 1 170 ? 8.115 2.081 -17.950 1.00 49.91 170 GLY A CA 1
ATOM 1374 C C . GLY A 1 170 ? 8.102 0.653 -18.503 1.00 49.91 170 GLY A C 1
ATOM 1375 O O . GLY A 1 170 ? 8.512 -0.291 -17.844 1.00 49.91 170 GLY A O 1
ATOM 1376 N N . CYS A 1 171 ? 7.598 0.523 -19.732 1.00 53.94 171 CYS A N 1
ATOM 1377 C CA . CYS A 1 171 ? 7.399 -0.740 -20.455 1.00 53.94 171 CYS A CA 1
ATOM 1378 C C . CYS A 1 171 ? 8.385 -0.878 -21.627 1.00 53.94 171 CYS A C 1
ATOM 1380 O O . CYS A 1 171 ? 8.884 0.131 -22.146 1.00 53.94 171 CYS A O 1
ATOM 1382 N N . VAL A 1 172 ? 8.658 -2.111 -22.048 1.00 58.50 172 VAL A N 1
ATOM 1383 C CA . VAL A 1 172 ? 9.636 -2.426 -23.101 1.00 58.50 172 VAL A CA 1
ATOM 1384 C C . VAL A 1 172 ? 8.923 -2.593 -24.446 1.00 58.50 172 VAL A C 1
ATOM 1386 O O . VAL A 1 172 ? 7.799 -3.103 -24.503 1.00 58.50 172 VAL A O 1
ATOM 1389 N N . HIS A 1 173 ? 9.560 -2.161 -25.539 1.00 58.84 173 HIS A N 1
ATOM 1390 C CA . HIS A 1 173 ? 9.074 -2.424 -26.892 1.00 58.84 173 HIS A CA 1
ATOM 1391 C C . HIS A 1 173 ? 9.603 -3.759 -27.446 1.00 58.84 173 HIS A C 1
ATOM 1393 O O . HIS A 1 173 ? 10.750 -4.134 -27.228 1.00 58.84 173 HIS A O 1
ATOM 1399 N N . TYR A 1 174 ? 8.757 -4.461 -28.203 1.00 52.06 174 TYR A N 1
ATOM 1400 C CA . TYR A 1 174 ? 8.897 -5.855 -28.648 1.00 52.06 174 TYR A CA 1
ATOM 1401 C C . TYR A 1 174 ? 10.032 -6.150 -29.660 1.00 52.06 174 TYR A C 1
ATOM 1403 O O . TYR A 1 174 ? 10.131 -7.267 -30.162 1.00 52.06 174 TYR A O 1
ATOM 1411 N N . ILE A 1 175 ? 10.965 -5.229 -29.927 1.00 47.25 175 ILE A N 1
ATOM 1412 C CA . ILE A 1 175 ? 12.156 -5.525 -30.754 1.00 47.25 175 ILE A CA 1
ATOM 1413 C C . ILE A 1 175 ? 13.259 -6.157 -29.877 1.00 47.25 175 ILE A C 1
ATOM 1415 O O . ILE A 1 175 ? 14.400 -5.723 -29.820 1.00 47.25 175 ILE A O 1
ATOM 1419 N N . ALA A 1 176 ? 12.886 -7.230 -29.180 1.00 47.69 176 ALA A N 1
ATOM 1420 C CA . ALA A 1 176 ? 13.771 -8.285 -28.679 1.00 47.69 176 ALA A CA 1
ATOM 1421 C C . ALA A 1 176 ? 13.275 -9.629 -29.252 1.00 47.69 176 ALA A C 1
ATOM 1423 O O . ALA A 1 176 ? 13.144 -10.636 -28.551 1.00 47.69 176 ALA A O 1
ATOM 1424 N N . ARG A 1 177 ? 12.917 -9.591 -30.547 1.00 40.44 177 ARG A N 1
ATOM 1425 C CA . ARG A 1 177 ? 12.075 -10.568 -31.252 1.00 40.44 177 ARG A CA 1
ATOM 1426 C C . ARG A 1 177 ? 12.657 -11.987 -31.264 1.00 40.44 177 ARG A C 1
ATOM 1428 O O . ARG A 1 177 ? 11.877 -12.923 -31.330 1.00 40.44 177 ARG A O 1
ATOM 1435 N N . ASN A 1 178 ? 13.971 -12.156 -31.081 1.00 44.31 178 ASN A N 1
ATOM 1436 C CA . ASN A 1 178 ? 14.617 -13.476 -31.144 1.00 44.31 178 ASN A CA 1
ATOM 1437 C C . ASN A 1 178 ? 15.001 -14.082 -29.778 1.00 44.31 178 ASN A C 1
ATOM 1439 O O . ASN A 1 178 ? 15.066 -15.301 -29.671 1.00 44.31 178 ASN A O 1
ATOM 1443 N N . ASN A 1 179 ? 15.168 -13.292 -28.707 1.00 46.97 179 ASN A N 1
ATOM 1444 C CA . ASN A 1 179 ? 15.558 -13.834 -27.389 1.00 46.97 179 ASN A CA 1
ATOM 1445 C C . ASN A 1 179 ? 14.368 -14.174 -26.475 1.00 46.97 179 ASN A C 1
ATOM 1447 O O . ASN A 1 179 ? 14.489 -15.024 -25.596 1.00 46.97 179 ASN A O 1
ATOM 1451 N N . ILE A 1 180 ? 13.200 -13.557 -26.683 1.00 50.53 180 ILE A N 1
ATOM 1452 C CA . ILE A 1 180 ? 12.008 -13.806 -25.847 1.00 50.53 180 ILE A CA 1
ATOM 1453 C C . ILE A 1 180 ? 11.227 -15.054 -26.309 1.00 50.53 180 ILE A C 1
ATOM 1455 O O . ILE A 1 180 ? 10.492 -15.643 -25.515 1.00 50.53 180 ILE A O 1
ATOM 1459 N N . LEU A 1 181 ? 11.438 -15.523 -27.547 1.00 46.00 181 LEU A N 1
ATOM 1460 C CA . LEU A 1 181 ? 10.850 -16.770 -28.066 1.00 46.00 181 LEU A CA 1
ATOM 1461 C C . LEU A 1 181 ? 11.258 -18.001 -27.239 1.00 46.00 181 LEU A C 1
ATOM 1463 O O . LEU A 1 181 ? 10.426 -18.869 -26.986 1.00 46.00 181 LEU A O 1
ATOM 1467 N N . ASN A 1 182 ? 12.479 -18.017 -26.693 1.00 51.09 182 ASN A N 1
ATOM 1468 C CA . ASN A 1 182 ? 12.965 -19.101 -25.830 1.00 51.09 182 ASN A CA 1
ATOM 1469 C C . ASN A 1 182 ? 12.442 -19.028 -24.381 1.00 51.09 182 ASN A C 1
ATOM 1471 O O . ASN A 1 182 ? 12.863 -19.814 -23.533 1.00 51.09 182 ASN A O 1
ATOM 1475 N N . LYS A 1 183 ? 11.539 -18.081 -24.075 1.00 60.34 183 LYS A N 1
ATOM 1476 C CA . LYS A 1 183 ? 10.928 -17.842 -22.753 1.00 60.34 183 LYS A CA 1
ATOM 1477 C C . LYS A 1 183 ? 11.918 -17.642 -21.600 1.00 60.34 183 LYS A C 1
ATOM 1479 O O . LYS A 1 183 ? 11.466 -17.601 -20.467 1.00 60.34 183 LYS A O 1
ATOM 1484 N N . ASN A 1 184 ? 13.219 -17.488 -21.831 1.00 66.25 184 ASN A N 1
ATOM 1485 C CA . ASN A 1 184 ? 14.214 -17.314 -20.775 1.00 66.25 184 ASN A CA 1
ATOM 1486 C C . ASN A 1 184 ? 14.888 -15.951 -20.913 1.00 66.25 184 ASN A C 1
ATOM 1488 O O . ASN A 1 184 ? 15.437 -15.631 -21.963 1.00 66.25 184 ASN A O 1
ATOM 1492 N N . ILE A 1 185 ? 14.869 -15.163 -19.841 1.00 72.81 185 ILE A N 1
ATOM 1493 C CA . ILE A 1 185 ? 15.522 -13.855 -19.777 1.00 72.81 185 ILE A CA 1
ATOM 1494 C C . ILE A 1 185 ? 16.568 -13.841 -18.670 1.00 72.81 185 ILE A C 1
ATOM 1496 O O . ILE A 1 185 ? 16.443 -14.543 -17.665 1.00 72.81 185 ILE A O 1
ATOM 1500 N N . PHE A 1 186 ? 17.615 -13.046 -18.854 1.00 75.88 186 PHE A N 1
ATOM 1501 C CA . PHE A 1 186 ? 18.601 -12.819 -17.809 1.00 75.88 186 PHE A CA 1
ATOM 1502 C C . PHE A 1 186 ? 18.108 -11.729 -16.875 1.00 75.88 186 PHE A C 1
ATOM 1504 O O . PHE A 1 186 ? 17.687 -10.661 -17.319 1.00 75.88 186 PHE A O 1
ATOM 1511 N N . CYS A 1 187 ? 18.196 -11.992 -15.578 1.00 72.25 187 CYS A N 1
ATOM 1512 C CA . CYS A 1 187 ? 17.765 -11.046 -14.574 1.00 72.25 187 CYS A CA 1
ATOM 1513 C C . CYS A 1 187 ? 18.861 -10.782 -13.546 1.00 72.25 187 CYS A C 1
ATOM 1515 O O . CYS A 1 187 ? 19.517 -11.707 -13.067 1.00 72.25 187 CYS A O 1
ATOM 1517 N N . TRP A 1 188 ? 19.024 -9.514 -13.182 1.00 70.94 188 TRP A N 1
ATOM 1518 C CA . TRP A 1 188 ? 20.001 -9.023 -12.223 1.00 70.94 188 TRP A CA 1
ATOM 1519 C C . TRP A 1 188 ? 19.335 -8.695 -10.882 1.00 70.94 188 TRP A C 1
ATOM 1521 O O . TRP A 1 188 ? 18.388 -7.907 -10.807 1.00 70.94 188 TRP A O 1
ATOM 1531 N N . THR A 1 189 ? 19.830 -9.300 -9.803 1.00 61.94 189 THR A N 1
ATOM 1532 C CA . THR A 1 189 ? 19.287 -9.143 -8.437 1.00 61.94 189 THR A CA 1
ATOM 1533 C C . THR A 1 189 ? 20.027 -8.104 -7.593 1.00 61.94 189 THR A C 1
ATOM 1535 O O . THR A 1 189 ? 19.699 -7.935 -6.420 1.00 61.94 189 THR A O 1
ATOM 1538 N N . GLY A 1 190 ? 21.034 -7.429 -8.152 1.00 62.91 190 GLY A N 1
ATOM 1539 C CA . GLY A 1 190 ? 21.987 -6.608 -7.395 1.00 62.91 190 GLY A CA 1
ATOM 1540 C C . GLY A 1 190 ? 23.370 -7.254 -7.345 1.00 62.91 190 GLY A C 1
ATOM 1541 O O . GLY A 1 190 ? 24.371 -6.634 -7.689 1.00 62.91 190 GLY A O 1
ATOM 1542 N N . ASN A 1 191 ? 23.403 -8.542 -6.999 1.00 59.94 191 ASN A N 1
ATOM 1543 C CA . ASN A 1 191 ? 24.651 -9.276 -6.762 1.00 59.94 191 ASN A CA 1
ATOM 1544 C C . ASN A 1 191 ? 24.894 -10.380 -7.797 1.00 59.94 191 ASN A C 1
ATOM 1546 O O . ASN A 1 191 ? 26.038 -10.659 -8.137 1.00 59.94 191 ASN A O 1
ATOM 1550 N N . LEU A 1 192 ? 23.819 -10.995 -8.301 1.00 66.50 192 LEU A N 1
ATOM 1551 C CA . LEU A 1 192 ? 23.871 -12.159 -9.182 1.00 66.50 192 LEU A CA 1
ATOM 1552 C C . LEU A 1 192 ? 23.048 -11.914 -10.444 1.00 66.50 192 LEU A C 1
ATOM 1554 O O . LEU A 1 192 ? 22.041 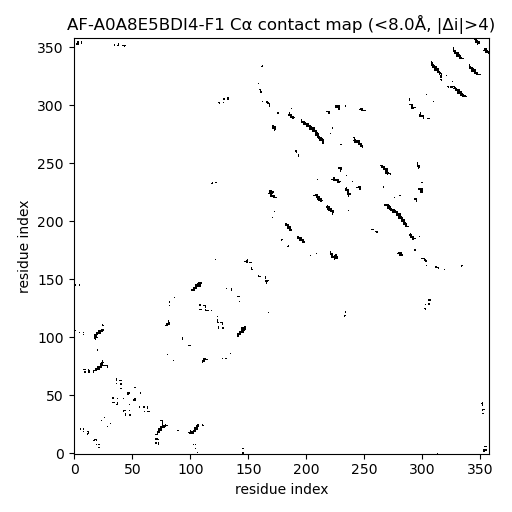-11.199 -10.417 1.00 66.50 192 LEU A O 1
ATOM 1558 N N . ILE A 1 193 ? 23.460 -12.561 -11.530 1.00 71.06 193 ILE A N 1
ATOM 1559 C CA . ILE A 1 193 ? 22.666 -12.682 -12.749 1.00 71.06 193 ILE A CA 1
ATOM 1560 C C . ILE A 1 193 ? 22.189 -14.121 -12.843 1.00 71.06 193 ILE A C 1
ATOM 1562 O O . ILE A 1 193 ? 22.978 -15.048 -12.697 1.00 71.06 193 ILE A O 1
ATOM 1566 N N . ARG A 1 194 ? 20.891 -14.314 -13.061 1.00 70.62 194 ARG A N 1
ATOM 1567 C CA . ARG A 1 194 ? 20.297 -15.642 -13.241 1.00 70.62 194 ARG A CA 1
ATOM 1568 C C . ARG A 1 194 ? 19.358 -15.636 -14.433 1.00 70.62 194 ARG A C 1
ATOM 1570 O O . ARG A 1 194 ? 18.651 -14.653 -14.651 1.00 70.62 194 ARG A O 1
ATOM 1577 N N . LYS A 1 195 ? 19.328 -16.741 -15.179 1.00 74.94 195 LYS A N 1
ATOM 1578 C CA . LYS A 1 195 ? 18.281 -16.979 -16.176 1.00 74.94 195 LYS A CA 1
ATOM 1579 C C . LYS A 1 195 ? 16.969 -17.282 -15.457 1.00 74.94 195 LYS A C 1
ATOM 1581 O O . LYS A 1 195 ? 16.949 -18.036 -14.487 1.00 74.94 195 LYS A O 1
ATOM 1586 N N . GLN A 1 196 ? 15.879 -16.694 -15.930 1.00 71.00 196 GLN A N 1
ATOM 1587 C CA . GLN A 1 196 ? 14.536 -16.956 -15.433 1.00 71.00 196 GLN A CA 1
ATOM 1588 C C . GLN A 1 196 ? 13.552 -17.115 -16.575 1.00 71.00 196 GLN A C 1
ATOM 1590 O O . GLN A 1 196 ? 13.631 -16.410 -17.581 1.00 71.00 196 GLN A O 1
ATOM 1595 N N . ARG A 1 197 ? 12.584 -18.008 -16.369 1.00 72.12 197 ARG A N 1
ATOM 1596 C CA . ARG A 1 197 ? 11.498 -18.215 -17.314 1.00 72.12 197 ARG A CA 1
ATOM 1597 C C . ARG A 1 197 ? 10.479 -17.078 -17.217 1.00 72.12 197 ARG A C 1
ATOM 1599 O O . ARG A 1 197 ? 10.048 -16.708 -16.125 1.00 72.12 197 ARG A O 1
ATOM 1606 N N . VAL A 1 198 ? 10.085 -16.550 -18.366 1.00 71.94 198 VAL A N 1
ATOM 1607 C CA . VAL A 1 198 ? 8.969 -15.626 -18.543 1.00 71.94 198 VAL A CA 1
ATOM 1608 C C . VAL A 1 198 ? 7.684 -16.442 -18.556 1.00 71.94 198 VAL A C 1
ATOM 1610 O O . VAL A 1 198 ? 7.507 -17.340 -19.380 1.00 71.94 198 VAL A O 1
ATOM 1613 N N . PHE A 1 199 ? 6.797 -16.132 -17.617 1.00 65.06 199 PHE A N 1
ATOM 1614 C CA . PHE A 1 199 ? 5.513 -16.808 -17.436 1.00 65.06 199 PHE A CA 1
ATOM 1615 C C . PHE A 1 199 ? 4.463 -16.257 -18.377 1.00 65.06 199 PHE A C 1
ATOM 1617 O O . PHE A 1 199 ? 3.669 -17.007 -18.934 1.00 65.06 199 PHE A O 1
ATOM 1624 N N . ASN A 1 200 ? 4.464 -14.939 -18.542 1.00 64.12 200 ASN A N 1
ATOM 1625 C CA . ASN A 1 200 ? 3.439 -14.250 -19.294 1.00 64.12 200 ASN A CA 1
ATOM 1626 C C . ASN A 1 200 ? 3.978 -12.933 -19.852 1.00 64.12 200 ASN A C 1
ATOM 1628 O O . ASN A 1 200 ? 4.846 -12.297 -19.248 1.00 64.12 200 ASN A O 1
ATOM 1632 N N . ILE A 1 201 ? 3.431 -12.528 -20.993 1.00 70.88 201 ILE A N 1
ATOM 1633 C CA . ILE A 1 201 ? 3.744 -11.273 -21.666 1.00 70.88 201 ILE A CA 1
ATOM 1634 C C . ILE A 1 201 ? 2.430 -10.519 -21.818 1.00 70.88 201 ILE A C 1
ATOM 1636 O O . ILE A 1 201 ? 1.555 -10.931 -22.575 1.00 70.88 201 ILE A O 1
ATOM 1640 N N . LYS A 1 202 ? 2.272 -9.421 -21.077 1.00 65.38 202 LYS A N 1
ATOM 1641 C CA . LYS A 1 202 ? 1.022 -8.657 -21.056 1.00 65.38 202 LYS A CA 1
ATOM 1642 C C . LYS A 1 202 ? 1.139 -7.423 -21.937 1.00 65.38 202 LYS A C 1
ATOM 1644 O O . LYS A 1 202 ? 2.036 -6.605 -21.749 1.00 65.38 202 LYS A O 1
ATOM 1649 N N . TYR A 1 203 ? 0.208 -7.261 -22.870 1.00 66.31 203 TYR A N 1
ATOM 1650 C CA . TYR A 1 203 ? 0.086 -6.035 -23.653 1.00 66.31 203 TYR A CA 1
ATOM 1651 C C . TYR A 1 203 ? -0.360 -4.863 -22.764 1.00 66.31 203 TYR A C 1
ATOM 1653 O O . TYR A 1 203 ? -1.316 -4.988 -21.997 1.00 66.31 203 TYR A O 1
ATOM 1661 N N . THR A 1 204 ? 0.332 -3.723 -22.863 1.00 62.59 204 THR A N 1
ATOM 1662 C CA . THR A 1 204 ? 0.068 -2.524 -22.037 1.00 62.59 204 THR A CA 1
ATOM 1663 C C . THR A 1 204 ? -0.399 -1.304 -22.826 1.00 62.59 204 THR A C 1
ATOM 1665 O O . THR A 1 204 ? -0.512 -0.214 -22.262 1.00 62.59 204 THR A O 1
ATOM 1668 N N . GLY A 1 205 ? -0.690 -1.474 -24.117 1.00 67.69 205 GLY A N 1
ATOM 1669 C CA . GLY A 1 205 ? -1.109 -0.394 -25.008 1.00 67.69 205 GLY A CA 1
ATOM 1670 C C . GLY A 1 205 ? -0.011 0.051 -25.972 1.00 67.69 205 GLY A C 1
ATOM 1671 O O . GLY A 1 205 ? 1.069 -0.540 -26.037 1.00 67.69 205 GLY A O 1
ATOM 1672 N N . LYS A 1 206 ? -0.295 1.118 -26.724 1.00 73.25 206 LYS A N 1
ATOM 1673 C CA . LYS A 1 206 ? 0.688 1.785 -27.582 1.00 73.25 206 LYS A CA 1
ATOM 1674 C C . LYS A 1 206 ? 1.281 2.988 -26.852 1.00 73.25 206 LYS A C 1
ATOM 1676 O O . LYS A 1 206 ? 0.537 3.809 -26.322 1.00 73.25 206 LYS A O 1
ATOM 1681 N N . LYS A 1 207 ? 2.610 3.085 -26.805 1.00 75.31 207 LYS A N 1
ATOM 1682 C CA . LYS A 1 207 ? 3.345 4.197 -26.175 1.00 75.31 207 LYS A CA 1
ATOM 1683 C C . LYS A 1 207 ? 4.415 4.725 -27.135 1.00 75.31 207 LYS A C 1
ATOM 1685 O O . LYS A 1 207 ? 4.845 3.971 -28.010 1.00 75.31 207 LYS A O 1
ATOM 1690 N N . PRO A 1 208 ? 4.858 5.986 -26.990 1.00 78.56 208 PRO A N 1
ATOM 1691 C CA . PRO A 1 208 ? 6.026 6.475 -27.709 1.00 78.56 208 PRO A CA 1
ATOM 1692 C C . PRO A 1 208 ? 7.263 5.676 -27.284 1.00 78.56 208 PRO A C 1
ATOM 1694 O O . PRO A 1 208 ? 7.565 5.560 -26.091 1.00 78.56 208 PRO A O 1
ATOM 1697 N N . VAL A 1 209 ? 7.943 5.097 -28.270 1.00 84.06 209 VAL A N 1
ATOM 1698 C CA . VAL A 1 209 ? 9.149 4.289 -28.101 1.00 84.06 209 VAL A CA 1
ATOM 1699 C C . VAL A 1 209 ? 10.336 5.067 -28.640 1.00 84.06 209 VAL A C 1
ATOM 1701 O O . VAL A 1 209 ? 10.293 5.603 -29.747 1.00 84.06 209 VAL A O 1
ATOM 1704 N N . TYR A 1 210 ? 11.397 5.098 -27.849 1.00 84.94 210 TYR A N 1
ATOM 1705 C CA . TYR A 1 210 ? 12.648 5.762 -28.160 1.00 84.94 210 TYR A CA 1
ATOM 1706 C C . TYR A 1 210 ? 13.731 4.711 -28.351 1.00 84.94 210 TYR A C 1
ATOM 1708 O O . TYR A 1 210 ? 13.793 3.737 -27.596 1.00 84.94 210 TYR A O 1
ATOM 1716 N N . LYS A 1 211 ? 14.576 4.921 -29.357 1.00 86.88 211 LYS A N 1
ATOM 1717 C CA . LYS A 1 211 ? 15.761 4.117 -29.618 1.00 86.88 211 LYS A CA 1
ATOM 1718 C C . LYS A 1 211 ? 16.952 4.770 -28.921 1.00 86.88 211 LYS A C 1
ATOM 1720 O O . LYS A 1 211 ? 17.274 5.920 -29.207 1.00 86.88 211 LYS A O 1
ATOM 1725 N N . LEU A 1 212 ? 17.565 4.047 -27.993 1.00 86.44 212 LEU A N 1
ATOM 1726 C CA . LEU A 1 212 ? 18.861 4.368 -27.402 1.00 86.44 212 LEU A CA 1
ATOM 1727 C C . LEU A 1 212 ? 19.936 3.629 -28.189 1.00 86.44 212 LEU A C 1
ATOM 1729 O O . LEU A 1 212 ? 19.781 2.429 -28.397 1.00 86.44 212 LEU A O 1
ATOM 1733 N N . GLU A 1 213 ? 21.007 4.310 -28.577 1.00 87.50 213 GLU A N 1
ATOM 1734 C CA . GLU A 1 213 ? 22.177 3.715 -29.232 1.00 87.50 213 GLU A CA 1
ATOM 1735 C C . GLU A 1 213 ? 23.432 3.942 -28.385 1.00 87.50 213 GLU A C 1
ATOM 1737 O O . GLU A 1 213 ? 23.608 5.015 -27.793 1.00 87.50 213 GLU A O 1
ATOM 1742 N N . THR A 1 214 ? 24.299 2.932 -28.321 1.00 84.44 214 THR A N 1
ATOM 1743 C CA . THR A 1 214 ? 25.612 3.010 -27.670 1.00 84.44 214 THR A CA 1
ATOM 1744 C C . THR A 1 214 ? 26.747 2.936 -28.701 1.00 84.44 214 THR A C 1
ATOM 1746 O O . THR A 1 214 ? 26.537 2.411 -29.798 1.00 84.44 214 THR A O 1
ATOM 1749 N N . PRO A 1 215 ? 27.947 3.467 -28.392 1.00 81.94 215 PRO A N 1
ATOM 1750 C CA . PRO A 1 215 ? 29.119 3.400 -29.270 1.00 81.94 215 PRO A CA 1
ATOM 1751 C C . PRO A 1 215 ? 29.488 1.993 -29.762 1.00 81.94 215 PRO A C 1
ATOM 1753 O O . PRO A 1 215 ? 29.923 1.846 -30.899 1.00 81.94 215 PRO A O 1
ATOM 1756 N N . LEU A 1 216 ? 29.276 0.955 -28.949 1.00 78.38 216 LEU A N 1
ATOM 1757 C CA . LEU A 1 216 ? 29.501 -0.450 -29.307 1.00 78.38 216 LEU A CA 1
ATOM 1758 C C . LEU A 1 216 ? 28.447 -1.021 -30.279 1.00 78.38 216 LEU A C 1
ATOM 1760 O O . LEU A 1 216 ? 28.465 -2.213 -30.575 1.00 78.38 216 LEU A O 1
ATOM 1764 N N . GLY A 1 217 ? 27.516 -0.197 -30.769 1.00 76.69 217 GLY A N 1
ATOM 1765 C CA . GLY A 1 217 ? 26.481 -0.595 -31.724 1.00 76.69 217 GLY A CA 1
ATOM 1766 C C . GLY A 1 217 ? 25.263 -1.264 -31.085 1.00 76.69 217 GLY A C 1
ATOM 1767 O O . GLY A 1 217 ? 24.346 -1.687 -31.795 1.00 76.69 217 GLY A O 1
ATOM 1768 N N . TRP A 1 218 ? 25.204 -1.345 -29.751 1.00 77.56 218 TRP A N 1
ATOM 1769 C CA . TRP A 1 218 ? 24.016 -1.833 -29.060 1.00 77.56 218 TRP A CA 1
ATOM 1770 C C . TRP A 1 218 ? 22.896 -0.809 -29.157 1.00 77.56 218 TRP A C 1
ATOM 1772 O O . TRP A 1 218 ? 23.111 0.396 -29.021 1.00 77.56 218 TRP A O 1
ATOM 1782 N N . PHE A 1 219 ? 21.671 -1.295 -29.344 1.00 80.19 219 PHE A N 1
ATOM 1783 C CA . PHE A 1 219 ? 20.498 -0.440 -29.305 1.00 80.19 219 PHE A CA 1
ATOM 1784 C C . PHE A 1 219 ? 19.359 -1.039 -28.489 1.00 80.19 219 PHE A C 1
ATOM 1786 O O . PHE A 1 219 ? 19.192 -2.259 -28.390 1.00 80.19 219 PHE A O 1
ATOM 1793 N N . LEU A 1 220 ? 18.557 -0.150 -27.910 1.00 79.00 220 LEU A N 1
ATOM 1794 C CA . LEU A 1 220 ? 17.408 -0.473 -27.074 1.00 79.00 220 LEU A CA 1
ATOM 1795 C C . LEU A 1 220 ? 16.211 0.367 -27.471 1.00 79.00 220 LEU A C 1
ATOM 1797 O O . LEU A 1 220 ? 16.296 1.589 -27.510 1.00 79.00 220 LEU A O 1
ATOM 1801 N N . SER A 1 221 ? 15.078 -0.289 -27.686 1.00 80.25 221 SER A N 1
ATOM 1802 C CA . SER A 1 221 ? 13.804 0.379 -27.935 1.00 80.25 221 SER A CA 1
ATOM 1803 C C . SER A 1 221 ? 12.951 0.326 -26.666 1.00 80.25 221 SER A C 1
ATOM 1805 O O . SER A 1 221 ? 12.435 -0.729 -26.286 1.00 80.25 221 SER A O 1
ATOM 1807 N N . LEU A 1 222 ? 12.807 1.462 -25.986 1.00 79.69 222 LEU A N 1
ATOM 1808 C CA . LEU A 1 222 ? 12.125 1.564 -24.692 1.00 79.69 222 LEU A CA 1
ATOM 1809 C C . LEU A 1 222 ? 11.090 2.691 -24.688 1.00 79.69 222 LEU A C 1
ATOM 1811 O O . LEU A 1 222 ? 11.214 3.674 -25.413 1.00 79.69 222 LEU A O 1
ATOM 1815 N N . SER A 1 223 ? 10.058 2.566 -23.850 1.00 77.06 223 SER A N 1
ATOM 1816 C CA . SER A 1 223 ? 9.149 3.693 -23.595 1.00 77.06 223 SER A CA 1
ATOM 1817 C C . SER A 1 223 ? 9.853 4.813 -22.818 1.00 77.06 223 SER A C 1
ATOM 1819 O O . SER A 1 223 ? 10.759 4.537 -22.032 1.00 77.06 223 SER A O 1
ATOM 1821 N N . SER A 1 224 ? 9.399 6.063 -22.973 1.00 74.94 224 SER A N 1
ATOM 1822 C CA . SER A 1 224 ? 9.965 7.248 -22.286 1.00 74.94 224 SER A CA 1
ATOM 1823 C C . SER A 1 224 ? 10.143 7.065 -20.775 1.00 74.94 224 SER A C 1
ATOM 1825 O O . SER A 1 224 ? 11.143 7.471 -20.194 1.00 74.94 224 SER A O 1
ATOM 1827 N N . ASN A 1 225 ? 9.188 6.395 -20.131 1.00 69.56 225 ASN A N 1
ATOM 1828 C CA . ASN A 1 225 ? 9.202 6.173 -18.688 1.00 69.56 225 ASN A CA 1
ATOM 1829 C C . ASN A 1 225 ? 10.085 4.997 -18.242 1.00 69.56 225 ASN A C 1
ATOM 1831 O O . ASN A 1 225 ? 10.208 4.762 -17.035 1.00 69.56 225 ASN A O 1
ATOM 1835 N N . HIS A 1 226 ? 10.658 4.211 -19.163 1.00 74.06 226 HIS A N 1
ATOM 1836 C CA . HIS A 1 226 ? 11.491 3.080 -18.772 1.00 74.06 226 HIS A CA 1
ATOM 1837 C C . HIS A 1 226 ? 12.786 3.585 -18.155 1.00 74.06 226 HIS A C 1
ATOM 1839 O O . HIS A 1 226 ? 13.458 4.448 -18.713 1.00 74.06 226 HIS A O 1
ATOM 1845 N N . LYS A 1 227 ? 13.131 3.044 -16.989 1.00 73.12 227 LYS A N 1
ATOM 1846 C CA . LYS A 1 227 ? 14.352 3.413 -16.285 1.00 73.12 227 LYS A CA 1
ATOM 1847 C C . LYS A 1 227 ? 15.487 2.482 -16.668 1.00 73.12 227 LYS A C 1
ATOM 1849 O O . LYS A 1 227 ? 15.301 1.261 -16.659 1.00 73.12 227 LYS A O 1
ATOM 1854 N N . LEU A 1 228 ? 16.630 3.080 -16.972 1.00 79.75 228 LEU A N 1
ATOM 1855 C CA . LEU A 1 228 ? 17.904 2.409 -17.183 1.00 79.75 228 LEU A CA 1
ATOM 1856 C C . LEU A 1 228 ? 18.819 2.731 -16.003 1.00 79.75 228 LEU A C 1
ATOM 1858 O O . LEU A 1 228 ? 18.736 3.818 -15.420 1.00 79.75 228 LEU A O 1
ATOM 1862 N N . LEU A 1 229 ? 19.644 1.768 -15.607 1.00 79.06 229 LEU A N 1
ATOM 1863 C CA . LEU A 1 229 ? 20.615 1.979 -14.542 1.00 79.06 229 LEU A CA 1
ATOM 1864 C C . LEU A 1 229 ? 21.779 2.800 -15.109 1.00 79.06 229 LEU A C 1
ATOM 1866 O O . LEU A 1 229 ? 22.390 2.395 -16.092 1.00 79.06 229 LEU A O 1
ATOM 1870 N N . THR A 1 230 ? 22.080 3.945 -14.503 1.00 83.19 230 THR A N 1
ATOM 1871 C CA . THR A 1 230 ? 23.230 4.800 -14.829 1.00 83.19 230 THR A CA 1
ATOM 1872 C C . THR A 1 230 ? 24.245 4.799 -13.692 1.00 83.19 230 THR A C 1
ATOM 1874 O O . THR A 1 230 ? 23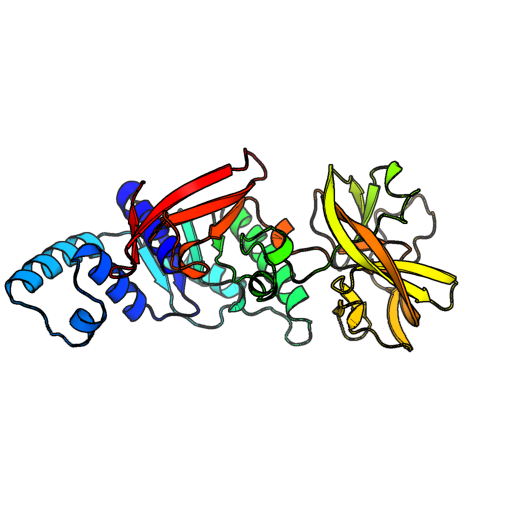.955 4.340 -12.582 1.00 83.19 230 THR A O 1
ATOM 1877 N N . ASN A 1 231 ? 25.442 5.331 -13.946 1.00 79.00 231 ASN A N 1
ATOM 1878 C CA . ASN A 1 231 ? 26.489 5.470 -12.926 1.00 79.00 231 ASN A CA 1
ATOM 1879 C C . ASN A 1 231 ? 26.069 6.376 -11.751 1.00 79.00 231 ASN A C 1
ATOM 1881 O O . ASN A 1 231 ? 26.681 6.331 -10.688 1.00 79.00 231 ASN A O 1
ATOM 1885 N N . ARG A 1 232 ? 25.014 7.178 -11.936 1.00 74.25 232 ARG A N 1
ATOM 1886 C CA . ARG A 1 232 ? 24.402 8.060 -10.932 1.00 74.25 232 ARG A CA 1
ATOM 1887 C C . ARG A 1 232 ? 23.055 7.527 -10.420 1.00 74.25 232 ARG A C 1
ATOM 1889 O O . ARG A 1 232 ? 22.307 8.258 -9.779 1.00 74.25 232 ARG A O 1
ATOM 1896 N N . GLY A 1 233 ? 22.733 6.264 -10.699 1.00 73.75 233 GLY A N 1
ATOM 1897 C CA . GLY A 1 233 ? 21.484 5.615 -10.299 1.00 73.75 233 GLY A CA 1
ATOM 1898 C C . GLY A 1 233 ? 20.490 5.462 -11.450 1.00 73.75 233 GLY A C 1
ATOM 1899 O O . GLY A 1 233 ? 20.829 5.543 -12.619 1.00 73.75 233 GLY A O 1
ATOM 1900 N N . TRP A 1 234 ? 19.228 5.175 -11.153 1.00 74.12 234 TRP A N 1
ATOM 1901 C CA . TRP A 1 234 ? 18.235 4.957 -12.209 1.00 74.12 234 TRP A CA 1
ATOM 1902 C C . TRP A 1 234 ? 17.821 6.271 -12.868 1.00 74.12 234 TRP A C 1
ATOM 1904 O O . TRP A 1 234 ? 17.442 7.206 -12.169 1.00 74.12 234 TRP A O 1
ATOM 1914 N N . LYS A 1 235 ? 17.806 6.330 -14.199 1.00 77.12 235 LYS A N 1
ATOM 1915 C CA . LYS A 1 235 ? 17.302 7.487 -14.951 1.00 77.12 235 LYS A CA 1
ATOM 1916 C C . LYS A 1 235 ? 16.275 7.025 -15.974 1.00 77.12 235 LYS A C 1
ATOM 1918 O O . LYS A 1 235 ? 16.410 5.935 -16.531 1.00 77.12 235 LYS A O 1
ATOM 1923 N N . LYS A 1 236 ? 15.206 7.799 -16.169 1.00 78.56 236 LYS A N 1
ATOM 1924 C CA . LYS A 1 236 ? 14.216 7.498 -17.209 1.00 78.56 236 LYS A CA 1
ATOM 1925 C C . LYS A 1 236 ? 14.804 7.757 -18.594 1.00 78.56 236 LYS A C 1
ATOM 1927 O O . LYS A 1 236 ? 15.690 8.595 -18.738 1.00 78.56 236 LYS A O 1
ATOM 1932 N N . MET A 1 237 ? 14.269 7.072 -19.597 1.00 80.25 237 MET A N 1
ATOM 1933 C CA . MET A 1 237 ? 14.665 7.232 -20.994 1.00 80.25 237 MET A CA 1
ATOM 1934 C C . MET A 1 237 ? 14.516 8.681 -21.485 1.00 80.25 237 MET A C 1
ATOM 1936 O O . MET A 1 237 ? 15.398 9.178 -22.171 1.00 80.25 237 MET A O 1
ATOM 1940 N N . ASP A 1 238 ? 13.451 9.379 -21.085 1.00 78.69 238 ASP A N 1
ATOM 1941 C CA . ASP A 1 238 ? 13.221 10.796 -21.417 1.00 78.69 238 ASP A CA 1
ATOM 1942 C C . ASP A 1 238 ? 14.128 11.786 -20.669 1.00 78.69 238 ASP A C 1
ATOM 1944 O O . ASP A 1 238 ? 14.251 12.941 -21.064 1.00 78.69 238 ASP A O 1
ATOM 1948 N N . GLN A 1 239 ? 14.767 11.341 -19.591 1.00 80.81 239 GLN A N 1
ATOM 1949 C CA . GLN A 1 239 ? 15.679 12.149 -18.789 1.00 80.81 239 GLN A CA 1
ATOM 1950 C C . GLN A 1 239 ? 17.144 11.915 -19.164 1.00 80.81 239 GLN A C 1
ATOM 1952 O O . GLN A 1 239 ? 17.999 12.684 -18.728 1.00 80.81 239 GLN A O 1
ATOM 1957 N N . LEU A 1 240 ? 17.464 10.847 -19.898 1.00 85.44 240 LEU A N 1
ATOM 1958 C CA . LEU A 1 240 ? 18.832 10.541 -20.314 1.00 85.44 240 LEU A CA 1
ATOM 1959 C C . LEU A 1 240 ? 19.348 11.579 -21.306 1.00 85.44 240 LEU A C 1
ATOM 1961 O O . LEU A 1 240 ? 18.659 11.968 -22.244 1.00 85.44 240 LEU A O 1
ATOM 1965 N N . LEU A 1 241 ? 20.587 12.004 -21.084 1.00 85.75 241 LEU A N 1
ATOM 1966 C CA . LEU A 1 241 ? 21.305 12.896 -21.980 1.00 85.75 241 LEU A CA 1
ATOM 1967 C C . LEU A 1 241 ? 22.327 12.100 -22.788 1.00 85.75 241 LEU A C 1
ATOM 1969 O O . LEU A 1 241 ? 22.817 11.054 -22.355 1.00 85.75 241 LEU A O 1
ATOM 1973 N N . VAL A 1 242 ? 22.684 12.626 -23.957 1.00 83.44 242 VAL A N 1
ATOM 1974 C CA . VAL A 1 242 ? 23.866 12.158 -24.686 1.00 83.44 242 VAL A CA 1
ATOM 1975 C C . VAL A 1 242 ? 25.079 12.284 -23.757 1.00 83.44 242 VAL A C 1
ATOM 1977 O O . VAL A 1 242 ? 25.205 13.272 -23.036 1.00 83.44 242 VAL A O 1
ATOM 1980 N N . ASN A 1 243 ? 25.951 11.275 -23.760 1.00 84.25 243 ASN A N 1
ATOM 1981 C CA . ASN A 1 243 ? 27.082 11.088 -22.841 1.00 84.25 243 ASN A CA 1
ATOM 1982 C C . ASN A 1 243 ? 26.758 10.639 -21.405 1.00 84.25 243 ASN A C 1
ATOM 1984 O O . ASN A 1 243 ? 27.704 10.396 -20.650 1.00 84.25 243 ASN A O 1
ATOM 1988 N N . ASP A 1 244 ? 25.490 10.459 -21.015 1.00 86.12 244 ASP A N 1
ATOM 1989 C CA . ASP A 1 244 ? 25.190 9.758 -19.758 1.00 86.12 244 ASP A CA 1
ATOM 1990 C C . ASP A 1 244 ? 25.704 8.314 -19.833 1.00 86.12 244 ASP A C 1
ATOM 1992 O O . ASP A 1 244 ? 25.643 7.671 -20.879 1.00 86.12 244 ASP A O 1
ATOM 1996 N N . PHE A 1 245 ? 26.206 7.787 -18.718 1.00 84.69 245 PHE A N 1
ATOM 1997 C CA . PHE A 1 245 ? 26.722 6.422 -18.658 1.00 84.69 245 PHE A CA 1
ATOM 1998 C C . PHE A 1 245 ? 25.627 5.447 -18.241 1.00 84.69 245 PHE A C 1
ATOM 2000 O O . PHE A 1 245 ? 25.158 5.512 -17.106 1.00 84.69 245 PHE A O 1
ATOM 2007 N N . ILE A 1 246 ? 25.259 4.511 -19.110 1.00 87.38 246 ILE A N 1
ATOM 2008 C CA . ILE A 1 246 ? 24.316 3.430 -18.817 1.00 87.38 246 ILE A CA 1
ATOM 2009 C C . ILE A 1 246 ? 25.041 2.129 -18.482 1.00 87.38 246 ILE A C 1
ATOM 2011 O O . ILE A 1 246 ? 26.155 1.868 -18.934 1.00 87.38 246 ILE A O 1
ATOM 2015 N N . SER A 1 247 ? 24.405 1.308 -17.653 1.00 83.12 247 SER A N 1
ATOM 2016 C CA . SER A 1 247 ? 24.928 0.011 -17.248 1.00 83.12 247 SER A CA 1
ATOM 2017 C C . SER A 1 247 ? 24.921 -0.947 -18.428 1.00 83.12 247 SER A C 1
ATOM 2019 O O . SER A 1 247 ? 23.876 -1.155 -19.046 1.00 83.12 247 SER A O 1
ATOM 2021 N N . LEU A 1 248 ? 26.039 -1.612 -18.655 1.00 77.75 248 LEU A N 1
ATOM 2022 C CA . LEU A 1 248 ? 26.160 -2.700 -19.599 1.00 77.75 248 LEU A CA 1
ATOM 2023 C C . LEU A 1 248 ? 26.772 -3.904 -18.896 1.00 77.75 248 LEU A C 1
ATOM 2025 O O . LEU A 1 248 ? 27.670 -3.783 -18.061 1.00 77.75 248 LEU A O 1
ATOM 2029 N N . LYS A 1 249 ? 26.273 -5.084 -19.225 1.00 73.12 249 LYS A N 1
ATOM 2030 C CA . LYS A 1 249 ? 26.858 -6.350 -18.828 1.00 73.12 249 LYS A CA 1
ATOM 2031 C C . LYS A 1 249 ? 26.849 -7.281 -20.023 1.00 73.12 249 LYS A C 1
ATOM 2033 O O . LYS A 1 249 ? 25.821 -7.871 -20.365 1.00 73.12 249 LYS A O 1
ATOM 2038 N N . LEU A 1 250 ? 28.018 -7.426 -20.639 1.00 63.59 250 LEU A N 1
ATOM 2039 C CA . LEU A 1 250 ? 28.200 -8.412 -21.688 1.00 63.59 250 LEU A CA 1
ATOM 2040 C C . LEU A 1 250 ? 27.976 -9.807 -21.091 1.00 63.59 250 LEU A C 1
ATOM 2042 O O . LEU A 1 250 ? 28.565 -10.165 -20.068 1.00 63.59 250 LEU A O 1
ATOM 2046 N N . LEU A 1 251 ? 27.082 -10.569 -21.707 1.00 59.03 251 LEU A N 1
ATOM 2047 C CA . LEU A 1 251 ? 26.868 -11.970 -21.378 1.00 59.03 251 LEU A CA 1
ATOM 2048 C C . LEU A 1 251 ? 27.631 -12.758 -22.433 1.00 59.03 251 LEU A C 1
ATOM 2050 O O . LEU A 1 251 ? 27.116 -12.966 -23.527 1.00 59.03 251 LEU A O 1
ATOM 2054 N N . ILE A 1 252 ? 28.882 -13.106 -22.132 1.00 52.25 252 ILE A N 1
ATOM 2055 C CA . ILE A 1 252 ? 29.657 -14.015 -22.979 1.00 52.25 252 ILE A CA 1
ATOM 2056 C C . ILE A 1 252 ? 29.025 -15.402 -22.832 1.00 52.25 252 ILE A C 1
ATOM 2058 O O . ILE A 1 252 ? 28.659 -15.811 -21.726 1.00 52.25 252 ILE A O 1
ATOM 2062 N N . ASN A 1 253 ? 28.817 -16.071 -23.962 1.00 43.56 253 ASN A N 1
ATOM 2063 C CA . ASN A 1 253 ? 28.237 -17.406 -24.055 1.00 43.56 253 ASN A CA 1
ATOM 2064 C C . ASN A 1 253 ? 29.188 -18.431 -23.415 1.00 43.56 253 ASN A C 1
ATOM 2066 O O . ASN A 1 253 ? 29.935 -19.089 -24.120 1.00 43.56 253 ASN A O 1
ATOM 2070 N N . ASP A 1 254 ? 29.139 -18.585 -22.094 1.00 39.53 254 ASP A N 1
ATOM 2071 C CA . ASP A 1 254 ? 29.815 -19.684 -21.410 1.00 39.53 254 ASP A CA 1
ATOM 2072 C C . ASP A 1 254 ? 28.797 -20.502 -20.620 1.00 39.53 254 ASP A C 1
ATOM 2074 O O . ASP A 1 254 ? 28.041 -19.983 -19.793 1.00 39.53 254 ASP A O 1
ATOM 2078 N N . GLY A 1 255 ? 28.790 -21.813 -20.874 1.00 44.31 255 GLY A N 1
ATOM 2079 C CA . GLY A 1 255 ? 27.927 -22.822 -20.249 1.00 44.31 255 GLY A CA 1
ATOM 2080 C C . GLY A 1 255 ? 28.102 -22.993 -18.733 1.00 44.31 255 GLY A C 1
ATOM 2081 O O . GLY A 1 255 ? 27.567 -23.938 -18.168 1.00 44.31 255 GLY A O 1
ATOM 2082 N N . VAL A 1 256 ? 28.811 -22.085 -18.057 1.00 43.59 256 VAL A N 1
ATOM 2083 C CA . VAL A 1 256 ? 29.131 -22.138 -16.624 1.00 43.59 256 VAL A CA 1
ATOM 2084 C C . VAL A 1 256 ? 28.824 -20.778 -15.983 1.00 43.59 256 VAL A C 1
ATOM 2086 O O . VAL A 1 256 ? 29.702 -20.030 -15.561 1.00 43.59 256 VAL A O 1
ATOM 2089 N N . LEU A 1 257 ? 27.540 -20.415 -15.938 1.00 48.94 257 LEU A N 1
ATOM 2090 C CA . LEU A 1 257 ? 27.059 -19.140 -15.376 1.00 48.94 257 LEU A CA 1
ATOM 2091 C C . LEU A 1 257 ? 26.512 -19.263 -13.946 1.00 48.94 257 LEU A C 1
ATOM 2093 O O . LEU A 1 257 ? 25.925 -18.312 -13.433 1.00 48.94 257 LEU A O 1
ATOM 2097 N N . GLU A 1 258 ? 26.689 -20.407 -13.282 1.00 43.47 258 GLU A N 1
ATOM 2098 C CA . GLU A 1 258 ? 26.046 -20.631 -11.983 1.00 43.47 258 GLU A CA 1
ATOM 2099 C C . GLU A 1 258 ? 26.764 -19.985 -10.792 1.00 43.47 258 GLU A C 1
ATOM 2101 O O . GLU A 1 258 ? 26.107 -19.752 -9.780 1.00 43.47 258 GLU A O 1
ATOM 2106 N N . ASN A 1 259 ? 28.048 -19.604 -10.890 1.00 43.81 259 ASN A N 1
ATOM 2107 C CA . ASN A 1 259 ? 28.796 -19.211 -9.683 1.00 43.81 259 ASN A CA 1
ATOM 2108 C C . ASN A 1 259 ? 29.881 -18.125 -9.819 1.00 43.81 259 ASN A C 1
ATOM 2110 O O . ASN A 1 259 ? 30.783 -18.057 -8.986 1.00 43.81 259 ASN A O 1
ATOM 2114 N N . ARG A 1 260 ? 29.802 -17.202 -10.788 1.00 45.47 260 ARG A N 1
ATOM 2115 C CA . ARG A 1 260 ? 30.672 -16.005 -10.755 1.00 45.47 260 ARG A CA 1
ATOM 2116 C C . ARG A 1 260 ? 29.980 -14.838 -10.059 1.00 45.47 260 ARG A C 1
ATOM 2118 O O . ARG A 1 260 ? 29.159 -14.129 -10.637 1.00 45.47 260 ARG A O 1
ATOM 2125 N N . ASN A 1 261 ? 30.321 -14.663 -8.787 1.00 43.09 261 ASN A N 1
ATOM 2126 C CA . ASN A 1 261 ? 29.965 -13.497 -7.991 1.00 43.09 261 ASN A CA 1
ATOM 2127 C C . ASN A 1 261 ? 30.939 -12.332 -8.259 1.00 43.09 261 ASN A C 1
ATOM 2129 O O . ASN A 1 261 ? 32.119 -12.560 -8.503 1.00 43.09 261 ASN A O 1
ATOM 2133 N N . LYS A 1 262 ? 30.426 -11.108 -8.057 1.00 46.31 262 LYS A N 1
ATOM 2134 C CA . LYS A 1 262 ? 31.140 -9.852 -7.744 1.00 46.31 262 LYS A CA 1
ATOM 2135 C C . LYS A 1 262 ? 31.917 -9.134 -8.877 1.00 46.31 262 LYS A C 1
ATOM 2137 O O . LYS A 1 262 ? 33.019 -9.493 -9.248 1.00 46.31 262 LYS A O 1
ATOM 2142 N N . TYR A 1 263 ? 31.337 -8.002 -9.296 1.00 48.31 263 TYR A N 1
ATOM 2143 C CA . TYR A 1 263 ? 31.952 -6.854 -9.989 1.00 48.31 263 TYR A CA 1
ATOM 2144 C C . TYR A 1 263 ? 32.328 -7.013 -11.466 1.00 48.31 263 TYR A C 1
ATOM 2146 O O . TYR A 1 263 ? 33.428 -7.398 -11.824 1.00 48.31 263 TYR A O 1
ATOM 2154 N N . SER A 1 264 ? 31.415 -6.568 -12.331 1.00 59.47 264 SER A N 1
ATOM 2155 C CA . SER A 1 264 ? 31.757 -5.591 -13.380 1.00 59.47 264 SER A CA 1
ATOM 2156 C C . SER A 1 264 ? 30.487 -5.267 -14.155 1.00 59.47 264 SER A C 1
ATOM 2158 O O . SER A 1 264 ? 30.251 -5.785 -15.243 1.00 59.47 264 SER A O 1
ATOM 2160 N N . ILE A 1 265 ? 29.592 -4.482 -13.551 1.00 68.62 265 ILE A N 1
ATOM 2161 C CA . ILE A 1 265 ? 28.713 -3.675 -14.399 1.00 68.62 265 ILE A CA 1
ATOM 2162 C C . ILE A 1 265 ? 29.665 -2.702 -15.083 1.00 68.62 265 ILE A C 1
ATOM 2164 O O . ILE A 1 265 ? 30.336 -1.925 -14.406 1.00 68.62 265 ILE A O 1
ATOM 2168 N N . THR A 1 266 ? 29.800 -2.831 -16.393 1.00 77.56 266 THR A N 1
ATOM 2169 C CA . THR A 1 266 ? 30.532 -1.861 -17.202 1.00 77.56 266 THR A CA 1
ATOM 2170 C C . THR A 1 266 ? 29.616 -0.684 -17.492 1.00 77.56 266 THR A C 1
ATOM 2172 O O . THR A 1 266 ? 28.394 -0.821 -17.466 1.00 77.56 266 THR A O 1
ATOM 2175 N N . TRP A 1 267 ? 30.194 0.483 -17.731 1.00 83.56 267 TRP A N 1
ATOM 2176 C CA . TRP A 1 267 ? 29.444 1.702 -17.994 1.00 83.56 267 TRP A CA 1
ATOM 2177 C C . TRP A 1 267 ? 29.760 2.169 -19.404 1.00 83.56 267 TRP A C 1
ATOM 2179 O O . TRP A 1 267 ? 30.930 2.329 -19.742 1.00 83.56 267 TRP A O 1
ATOM 2189 N N . GLU A 1 268 ? 28.732 2.403 -20.210 1.00 84.62 268 GLU A N 1
ATOM 2190 C CA . GLU A 1 268 ? 28.896 2.890 -21.577 1.00 84.62 268 GLU A CA 1
ATOM 2191 C C . GLU A 1 268 ? 28.133 4.197 -21.772 1.00 84.62 268 GLU A C 1
ATOM 2193 O O . GLU A 1 268 ? 27.052 4.381 -21.214 1.00 84.62 268 GLU A O 1
ATOM 2198 N N . LYS A 1 269 ? 28.699 5.120 -22.551 1.00 88.12 269 LYS A N 1
ATOM 2199 C CA . LYS A 1 269 ? 28.044 6.388 -22.866 1.00 88.12 269 LYS A CA 1
ATOM 2200 C C . LYS A 1 269 ? 26.860 6.163 -23.801 1.00 88.12 269 LYS A C 1
ATOM 2202 O O . LYS A 1 269 ? 26.934 5.373 -24.737 1.00 88.12 269 LYS A O 1
ATOM 2207 N N . VAL A 1 270 ? 25.795 6.921 -23.591 1.00 87.56 270 VAL A N 1
ATOM 2208 C CA . VAL A 1 270 ? 24.708 7.046 -24.559 1.00 87.56 270 VAL A CA 1
ATOM 2209 C C . VAL A 1 270 ? 25.201 7.873 -25.744 1.00 87.56 270 VAL A C 1
ATOM 2211 O O . VAL A 1 270 ? 25.554 9.040 -25.572 1.00 87.56 270 VAL A O 1
ATOM 2214 N N . LEU A 1 271 ? 25.214 7.273 -26.937 1.00 89.38 271 LEU A N 1
ATOM 2215 C CA . LEU A 1 271 ? 25.584 7.945 -28.184 1.00 89.38 271 LEU A CA 1
ATOM 2216 C C . LEU A 1 271 ? 24.438 8.836 -28.667 1.00 89.38 271 LEU A C 1
ATOM 2218 O O . LEU A 1 271 ? 24.627 10.008 -28.979 1.00 89.38 271 LEU A O 1
ATOM 2222 N N . LYS A 1 272 ? 23.235 8.259 -28.740 1.00 88.25 272 LYS A N 1
ATOM 2223 C CA . LYS A 1 272 ? 22.068 8.909 -29.332 1.00 88.25 272 LYS A CA 1
ATOM 2224 C C . LYS A 1 272 ? 20.781 8.370 -28.728 1.00 88.25 272 LYS A C 1
ATOM 2226 O O . LYS A 1 272 ? 20.659 7.175 -28.462 1.00 88.25 272 LYS A O 1
ATOM 2231 N N . ILE A 1 273 ? 19.811 9.263 -28.549 1.00 87.56 273 ILE A N 1
ATOM 2232 C CA . ILE A 1 273 ? 18.427 8.923 -28.226 1.00 87.56 273 ILE A CA 1
ATOM 2233 C C . ILE A 1 273 ? 17.541 9.568 -29.284 1.00 87.56 273 ILE A C 1
ATOM 2235 O O . ILE A 1 273 ? 17.563 10.785 -29.450 1.00 87.56 273 ILE A O 1
ATOM 2239 N N . SER A 1 274 ? 16.763 8.766 -30.005 1.00 88.94 274 SER A N 1
ATOM 2240 C CA . SER A 1 274 ? 15.802 9.265 -30.989 1.00 88.94 274 SER A CA 1
ATOM 2241 C C . SER A 1 274 ? 14.420 8.680 -30.746 1.00 88.94 274 SER A C 1
ATOM 2243 O O . SER A 1 274 ? 14.267 7.518 -30.364 1.00 88.94 274 SER A O 1
ATOM 2245 N N . PHE A 1 275 ? 13.384 9.487 -30.967 1.00 87.38 275 PHE A N 1
ATOM 2246 C CA . PHE A 1 275 ? 12.033 8.953 -31.074 1.00 87.38 275 PHE A CA 1
ATOM 2247 C C . PHE A 1 275 ? 11.969 8.016 -32.284 1.00 87.38 275 PHE A C 1
ATOM 2249 O O . PHE A 1 275 ? 12.414 8.381 -33.370 1.00 87.38 275 PHE A O 1
ATOM 2256 N N . GLN A 1 276 ? 11.447 6.807 -32.085 1.00 84.44 276 GLN A N 1
ATOM 2257 C CA . GLN A 1 276 ? 11.378 5.795 -33.131 1.00 84.44 276 GLN A CA 1
ATOM 2258 C C . GLN A 1 276 ? 9.970 5.719 -33.721 1.00 84.44 276 GLN A C 1
ATOM 2260 O O . GLN A 1 276 ? 9.793 5.933 -34.913 1.00 84.44 276 GLN A O 1
ATOM 2265 N N . MET A 1 277 ? 8.971 5.392 -32.898 1.00 83.06 277 MET A N 1
ATOM 2266 C CA . MET A 1 277 ? 7.572 5.287 -33.325 1.00 83.06 277 MET A CA 1
ATOM 2267 C C . MET A 1 277 ? 6.627 5.156 -32.125 1.00 83.06 277 MET A C 1
ATOM 2269 O O . MET A 1 277 ? 7.048 4.890 -30.996 1.00 83.06 277 MET A O 1
ATOM 2273 N N . LEU A 1 278 ? 5.323 5.277 -32.379 1.00 82.44 278 LEU A N 1
ATOM 2274 C CA . LEU A 1 278 ? 4.286 4.896 -31.425 1.00 82.44 278 LEU A CA 1
ATOM 2275 C C . LEU A 1 278 ? 3.970 3.406 -31.593 1.00 82.44 278 LEU A C 1
ATOM 2277 O O . LEU A 1 278 ? 3.361 2.992 -32.578 1.00 82.44 278 LEU A O 1
ATOM 2281 N N . ALA A 1 279 ? 4.404 2.593 -30.635 1.00 77.56 279 ALA A N 1
ATOM 2282 C CA . ALA A 1 279 ? 4.481 1.148 -30.808 1.00 77.56 279 ALA A CA 1
ATOM 2283 C C . ALA A 1 279 ? 3.780 0.389 -29.673 1.00 77.56 279 ALA A C 1
ATOM 2285 O O . ALA A 1 279 ? 3.690 0.907 -28.553 1.00 77.56 279 ALA A O 1
ATOM 2286 N N . PRO A 1 280 ? 3.314 -0.851 -29.920 1.00 70.81 280 PRO A N 1
ATOM 2287 C CA . PRO A 1 280 ? 2.819 -1.710 -28.857 1.00 70.81 280 PRO A CA 1
ATOM 2288 C C . PRO A 1 280 ? 3.946 -2.006 -27.858 1.00 70.81 280 PRO A C 1
ATOM 2290 O O . PRO A 1 280 ? 5.064 -2.375 -28.240 1.00 70.81 280 PRO A O 1
ATOM 2293 N N . VAL A 1 281 ? 3.645 -1.832 -26.575 1.00 70.00 281 VAL A N 1
ATOM 2294 C CA . VAL A 1 281 ? 4.565 -2.095 -25.465 1.00 70.00 281 VAL A CA 1
ATOM 2295 C C . VAL A 1 281 ? 4.021 -3.190 -24.562 1.00 70.00 281 VAL A C 1
ATOM 2297 O O . VAL A 1 281 ? 2.809 -3.318 -24.349 1.00 70.00 281 VAL A O 1
ATOM 2300 N N . TYR A 1 282 ? 4.935 -3.972 -24.005 1.00 70.19 282 TYR A N 1
ATOM 2301 C CA . TYR A 1 282 ? 4.603 -5.171 -23.251 1.00 70.19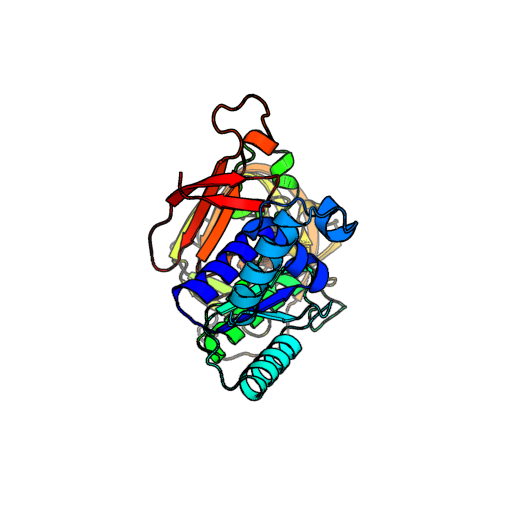 282 TYR A CA 1
ATOM 2302 C C . TYR A 1 282 ? 5.310 -5.185 -21.902 1.00 70.19 282 TYR A C 1
ATOM 2304 O O . TYR A 1 282 ? 6.385 -4.602 -21.736 1.00 70.19 282 TYR A O 1
ATOM 2312 N N . ASP A 1 283 ? 4.705 -5.901 -20.961 1.00 65.06 283 ASP A N 1
ATOM 2313 C CA . ASP A 1 283 ? 5.327 -6.268 -19.699 1.00 65.06 283 ASP A CA 1
ATOM 2314 C C . ASP A 1 283 ? 5.661 -7.746 -19.674 1.00 65.06 283 ASP A C 1
ATOM 2316 O O . ASP A 1 283 ? 4.854 -8.586 -20.075 1.00 65.06 283 ASP A O 1
ATOM 2320 N N . LEU A 1 284 ? 6.817 -8.054 -19.103 1.00 69.12 284 LEU A N 1
ATOM 2321 C CA . LEU A 1 284 ? 7.257 -9.416 -18.856 1.00 69.12 284 LEU A CA 1
ATOM 2322 C C . LEU A 1 284 ? 6.960 -9.783 -17.398 1.00 69.12 284 LEU A C 1
ATOM 2324 O O . LEU A 1 284 ? 7.359 -9.072 -16.473 1.00 69.12 284 LEU A O 1
ATOM 2328 N N . GLN A 1 285 ? 6.275 -10.905 -17.186 1.00 63.09 285 GLN A N 1
ATOM 2329 C CA . GLN A 1 285 ? 6.066 -11.490 -15.862 1.00 63.09 285 GLN A CA 1
ATOM 2330 C C . GLN A 1 285 ? 7.058 -12.639 -15.643 1.00 63.09 285 GLN A C 1
ATOM 2332 O O . GLN A 1 285 ? 7.081 -13.597 -16.416 1.00 63.09 285 GLN A O 1
ATOM 2337 N N . ILE A 1 286 ? 7.862 -12.553 -14.581 1.00 65.19 286 ILE A N 1
ATOM 2338 C CA . ILE A 1 286 ? 8.831 -13.578 -14.152 1.00 65.19 286 ILE A CA 1
ATOM 2339 C C . ILE A 1 286 ? 8.538 -14.061 -12.728 1.00 65.19 286 ILE A C 1
ATOM 2341 O O . ILE A 1 286 ? 7.878 -13.363 -11.959 1.00 65.19 286 ILE A O 1
ATOM 2345 N N . LEU A 1 287 ? 9.042 -15.249 -12.371 1.00 56.25 287 LEU A N 1
ATOM 2346 C CA . LEU A 1 287 ? 8.856 -15.844 -11.038 1.00 56.25 287 LEU A CA 1
ATOM 2347 C C . LEU A 1 287 ? 9.527 -15.049 -9.916 1.00 56.25 287 LEU A C 1
ATOM 2349 O O . LEU A 1 287 ? 8.914 -14.847 -8.867 1.00 56.25 287 LEU A O 1
ATOM 2353 N N . ASN A 1 288 ? 10.786 -14.640 -10.113 1.00 56.31 288 ASN A N 1
ATOM 2354 C CA . ASN A 1 288 ? 11.613 -14.070 -9.053 1.00 56.31 288 ASN A CA 1
ATOM 2355 C C . ASN A 1 288 ? 12.003 -12.620 -9.354 1.00 56.31 288 ASN A C 1
ATOM 2357 O O . ASN A 1 288 ? 12.444 -12.270 -10.446 1.00 56.31 288 ASN A O 1
ATOM 2361 N N . TYR A 1 289 ? 11.914 -11.765 -8.340 1.00 53.41 289 TYR A N 1
ATOM 2362 C CA . TYR A 1 289 ? 12.125 -10.326 -8.492 1.00 53.41 289 TYR A CA 1
ATOM 2363 C C . TYR A 1 289 ? 13.559 -9.981 -8.842 1.00 53.41 289 TYR A C 1
ATOM 2365 O O . TYR A 1 289 ? 14.494 -10.232 -8.080 1.00 53.41 289 TYR A O 1
ATOM 2373 N N . SER A 1 290 ? 13.723 -9.381 -10.010 1.00 59.56 290 SER A N 1
ATOM 2374 C CA . SER A 1 290 ? 15.021 -8.943 -10.500 1.00 59.56 290 SER A CA 1
ATOM 2375 C C . SER A 1 290 ? 14.839 -7.961 -11.648 1.00 59.56 290 SER A C 1
ATOM 2377 O O . SER A 1 290 ? 13.828 -7.996 -12.349 1.00 59.56 290 SER A O 1
ATOM 2379 N N . ASN A 1 291 ? 15.804 -7.059 -11.797 1.00 70.38 291 ASN A N 1
ATOM 2380 C CA . ASN A 1 291 ? 15.889 -6.170 -12.948 1.00 70.38 291 ASN A CA 1
ATOM 2381 C C . ASN A 1 291 ? 16.181 -7.012 -14.190 1.00 70.38 291 ASN A C 1
ATOM 2383 O O . ASN A 1 291 ? 16.884 -8.017 -14.087 1.00 70.38 291 ASN A O 1
ATOM 2387 N N . PHE A 1 292 ? 15.657 -6.634 -15.350 1.00 72.69 292 PHE A N 1
ATOM 2388 C CA . PHE A 1 292 ? 15.883 -7.417 -16.563 1.00 72.69 292 PHE A CA 1
ATOM 2389 C C . PHE A 1 292 ? 17.158 -6.962 -17.260 1.00 72.69 292 PHE A C 1
ATOM 2391 O O . PHE A 1 292 ? 17.515 -5.787 -17.196 1.00 72.69 292 PHE A O 1
ATOM 2398 N N . LEU A 1 293 ? 17.824 -7.887 -17.943 1.00 71.06 293 LEU A N 1
ATOM 2399 C CA . LEU A 1 293 ? 18.857 -7.564 -18.911 1.00 71.06 293 LEU A CA 1
ATOM 2400 C C . LEU A 1 293 ? 18.257 -7.656 -20.315 1.00 71.06 293 LEU A C 1
ATOM 2402 O O . LEU A 1 293 ? 17.805 -8.727 -20.722 1.00 71.06 293 LEU A O 1
ATOM 2406 N N . ILE A 1 294 ? 18.260 -6.553 -21.057 1.00 70.81 294 ILE A N 1
ATOM 2407 C CA . ILE A 1 294 ? 17.874 -6.528 -22.474 1.00 70.81 294 ILE A CA 1
ATOM 2408 C C . ILE A 1 294 ? 19.050 -5.980 -23.256 1.00 70.81 294 ILE A C 1
ATOM 2410 O O . ILE A 1 294 ? 19.565 -4.932 -22.888 1.00 70.81 294 ILE A O 1
ATOM 2414 N N . ASN A 1 295 ? 19.492 -6.699 -24.293 1.00 70.31 295 ASN A N 1
ATOM 2415 C CA . ASN A 1 295 ? 20.663 -6.334 -25.101 1.00 70.31 295 ASN A CA 1
ATOM 2416 C C . ASN A 1 295 ? 21.829 -5.840 -24.225 1.00 70.31 295 ASN A C 1
ATOM 2418 O O . ASN A 1 295 ? 22.377 -4.769 -24.450 1.00 70.31 295 ASN A O 1
ATOM 2422 N N . HIS A 1 296 ? 22.141 -6.605 -23.172 1.00 73.19 296 HIS A N 1
ATOM 2423 C CA . HIS A 1 296 ? 23.199 -6.323 -22.194 1.00 73.19 296 HIS A CA 1
ATOM 2424 C C . HIS A 1 296 ? 22.959 -5.164 -21.218 1.00 73.19 296 HIS A C 1
ATOM 2426 O O . HIS A 1 296 ? 23.762 -4.980 -20.309 1.00 73.19 296 HIS A O 1
ATOM 2432 N N . VAL A 1 297 ? 21.849 -4.436 -21.303 1.00 71.12 297 VAL A N 1
ATOM 2433 C CA . VAL A 1 297 ? 21.561 -3.300 -20.418 1.00 71.12 297 VAL A CA 1
ATOM 2434 C C . VAL A 1 297 ? 20.560 -3.667 -19.333 1.00 71.12 297 VAL A C 1
ATOM 2436 O O . VAL A 1 297 ? 19.553 -4.334 -19.582 1.00 71.12 297 VAL A O 1
ATOM 2439 N N . ILE A 1 298 ? 20.844 -3.219 -18.108 1.00 72.81 298 ILE A N 1
ATOM 2440 C CA . ILE A 1 298 ? 19.996 -3.455 -16.941 1.00 72.81 298 ILE A CA 1
ATOM 2441 C C . ILE A 1 298 ? 18.851 -2.438 -16.934 1.00 72.81 298 ILE A C 1
ATOM 2443 O O . ILE A 1 298 ? 19.056 -1.222 -16.874 1.00 72.81 298 ILE A O 1
ATOM 2447 N N . ILE A 1 299 ? 17.628 -2.955 -16.932 1.00 71.81 299 ILE A N 1
ATOM 2448 C CA . ILE A 1 299 ? 16.399 -2.170 -16.936 1.00 71.81 299 ILE A CA 1
ATOM 2449 C C . ILE A 1 299 ? 15.553 -2.452 -15.685 1.00 71.81 299 ILE A C 1
ATOM 2451 O O . ILE A 1 299 ? 15.512 -3.575 -15.172 1.00 71.81 299 ILE A O 1
ATOM 2455 N N . HIS A 1 300 ? 14.897 -1.413 -15.159 1.00 65.31 300 HIS A N 1
ATOM 2456 C CA . HIS A 1 300 ? 14.184 -1.495 -13.878 1.00 65.31 300 HIS A CA 1
ATOM 2457 C C . HIS A 1 300 ? 12.915 -2.338 -13.988 1.00 65.31 300 HIS A C 1
ATOM 2459 O O . HIS A 1 300 ? 12.188 -2.242 -14.975 1.00 65.31 300 HIS A O 1
ATOM 2465 N N . ASN A 1 301 ? 12.621 -3.112 -12.946 1.00 63.62 301 ASN A N 1
ATOM 2466 C CA . ASN A 1 301 ? 11.408 -3.915 -12.849 1.00 63.62 301 ASN A CA 1
ATOM 2467 C C . ASN A 1 301 ? 10.458 -3.373 -11.758 1.00 63.62 301 ASN A C 1
ATOM 2469 O O . ASN A 1 301 ? 10.896 -2.847 -10.739 1.00 63.62 301 ASN A O 1
ATOM 2473 N N . SER A 1 302 ? 9.147 -3.445 -11.984 1.00 63.59 302 SER A N 1
ATOM 2474 C CA . SER A 1 302 ? 8.135 -2.704 -11.222 1.00 63.59 302 SER A CA 1
ATOM 2475 C C . SER A 1 302 ? 7.820 -3.250 -9.825 1.00 63.59 302 SER A C 1
ATOM 2477 O O . SER A 1 302 ? 7.734 -4.454 -9.605 1.00 63.59 302 SER A O 1
ATOM 2479 N N . ILE A 1 303 ? 7.498 -2.327 -8.912 1.00 62.25 303 ILE A N 1
ATOM 2480 C CA . ILE A 1 303 ? 7.140 -2.569 -7.499 1.00 62.25 303 ILE A CA 1
ATOM 2481 C C . ILE A 1 303 ? 5.890 -3.462 -7.344 1.00 62.25 303 ILE A C 1
ATOM 2483 O O . ILE A 1 303 ? 5.783 -4.248 -6.407 1.00 62.25 303 ILE A O 1
ATOM 2487 N N . GLU A 1 304 ? 4.965 -3.403 -8.309 1.00 60.19 304 GLU A N 1
ATOM 2488 C CA . GLU A 1 304 ? 3.781 -4.274 -8.412 1.00 60.19 304 GLU A CA 1
ATOM 2489 C C . GLU A 1 304 ? 4.127 -5.767 -8.335 1.00 60.19 304 GLU A C 1
ATOM 2491 O O . GLU A 1 304 ? 3.308 -6.576 -7.890 1.00 60.19 304 GLU A O 1
ATOM 2496 N N . GLN A 1 305 ? 5.329 -6.156 -8.765 1.00 65.38 305 GLN A N 1
ATOM 2497 C CA . GLN A 1 305 ? 5.710 -7.555 -8.780 1.00 65.38 305 GLN A CA 1
ATOM 2498 C C . GLN A 1 305 ? 5.709 -8.158 -7.371 1.00 65.38 305 GLN A C 1
ATOM 2500 O O . GLN A 1 305 ? 5.158 -9.252 -7.231 1.00 65.38 305 GLN A O 1
ATOM 2505 N N . ASP A 1 306 ? 6.205 -7.435 -6.357 1.00 71.56 306 ASP A N 1
ATOM 2506 C CA . ASP A 1 306 ? 6.376 -7.920 -4.976 1.00 71.56 306 ASP A CA 1
ATOM 2507 C C . ASP A 1 306 ? 5.067 -8.332 -4.285 1.00 71.56 306 ASP A C 1
ATOM 2509 O O . ASP A 1 306 ? 5.075 -9.182 -3.388 1.00 71.56 306 ASP A O 1
ATOM 2513 N N . ALA A 1 307 ? 3.945 -7.759 -4.723 1.00 82.81 307 ALA A N 1
ATOM 2514 C CA . ALA A 1 307 ? 2.630 -8.000 -4.153 1.00 82.81 307 ALA A CA 1
ATOM 2515 C C . ALA A 1 307 ? 2.011 -9.325 -4.635 1.00 82.81 307 ALA A C 1
ATOM 2517 O O . ALA A 1 307 ? 2.021 -9.660 -5.829 1.00 82.81 307 ALA A O 1
ATOM 2518 N N . ASP A 1 308 ? 1.407 -10.064 -3.700 1.00 87.25 308 ASP A N 1
ATOM 2519 C CA . ASP A 1 308 ? 0.585 -11.235 -4.031 1.00 87.25 308 ASP A CA 1
ATOM 2520 C C . ASP A 1 308 ? -0.796 -10.829 -4.550 1.00 87.25 308 ASP A C 1
ATOM 2522 O O . ASP A 1 308 ? -1.341 -11.467 -5.453 1.00 87.25 308 ASP A O 1
ATOM 2526 N N . ILE A 1 309 ? -1.346 -9.756 -3.978 1.00 91.25 309 ILE A N 1
ATOM 2527 C CA . ILE A 1 309 ? -2.640 -9.176 -4.324 1.00 91.25 309 ILE A CA 1
ATOM 2528 C C . ILE A 1 309 ? -2.461 -7.665 -4.449 1.00 91.25 309 ILE A C 1
ATOM 2530 O O . ILE A 1 309 ? -1.814 -7.041 -3.608 1.00 91.25 309 ILE A O 1
ATOM 2534 N N . VAL A 1 310 ? -3.046 -7.076 -5.489 1.00 91.31 310 VAL A N 1
ATOM 2535 C CA . VAL A 1 310 ? -3.119 -5.623 -5.660 1.00 91.31 310 VAL A CA 1
ATOM 2536 C C . VAL A 1 310 ? -4.579 -5.218 -5.717 1.00 91.31 310 VAL A C 1
ATOM 2538 O O . VAL A 1 310 ? -5.302 -5.623 -6.628 1.00 91.31 310 VAL A O 1
ATOM 2541 N N . ILE A 1 311 ? -4.983 -4.395 -4.754 1.00 93.88 311 ILE A N 1
ATOM 2542 C CA . ILE A 1 311 ? -6.323 -3.820 -4.664 1.00 93.88 311 ILE A CA 1
ATOM 2543 C C . ILE A 1 311 ? -6.225 -2.338 -5.009 1.00 93.88 311 ILE A C 1
ATOM 2545 O O . ILE A 1 311 ? -5.437 -1.605 -4.412 1.00 93.88 311 ILE A O 1
ATOM 2549 N N . MET A 1 312 ? -7.036 -1.897 -5.961 1.00 93.19 312 MET A N 1
ATOM 2550 C CA . MET A 1 312 ? -7.180 -0.496 -6.326 1.00 93.19 312 MET A CA 1
ATOM 2551 C C . MET A 1 312 ? -8.532 0.024 -5.868 1.00 93.19 312 MET A C 1
ATOM 2553 O O . MET A 1 312 ? -9.524 -0.701 -5.856 1.00 93.19 312 MET A O 1
ATOM 2557 N N . LEU A 1 313 ? -8.550 1.294 -5.482 1.00 93.62 313 LEU A N 1
ATOM 2558 C CA . LEU A 1 313 ? -9.752 2.003 -5.076 1.00 93.62 313 LEU A CA 1
ATOM 2559 C C . LEU A 1 313 ? -10.053 3.062 -6.129 1.00 93.62 313 LEU A C 1
ATOM 2561 O O . LEU A 1 313 ? -9.188 3.888 -6.424 1.00 93.62 313 LEU A O 1
ATOM 2565 N N . TYR A 1 314 ? -11.265 3.047 -6.667 1.00 93.31 314 TYR A N 1
ATOM 2566 C CA . TYR A 1 314 ? -11.733 4.026 -7.638 1.00 93.31 314 TYR A CA 1
ATOM 2567 C C . TYR A 1 314 ? -13.055 4.638 -7.180 1.00 93.31 314 TYR A C 1
ATOM 2569 O O . TYR A 1 314 ? -13.929 3.936 -6.679 1.00 93.31 314 TYR A O 1
ATOM 2577 N N . ARG A 1 315 ? -13.190 5.956 -7.331 1.00 91.38 315 ARG A N 1
ATOM 2578 C CA . ARG A 1 315 ? -14.411 6.692 -7.001 1.00 91.38 315 ARG A CA 1
ATOM 2579 C C . ARG A 1 315 ? -14.777 7.566 -8.191 1.00 91.38 315 ARG A C 1
ATOM 2581 O O . ARG A 1 315 ? -14.044 8.496 -8.516 1.00 91.38 315 ARG A O 1
ATOM 2588 N N . GLU A 1 316 ? -15.869 7.223 -8.858 1.00 89.25 316 GLU A N 1
ATOM 2589 C CA . GLU A 1 316 ? -16.313 7.879 -10.092 1.00 89.25 316 GLU A CA 1
ATOM 2590 C C . GLU A 1 316 ? -16.740 9.331 -9.818 1.00 89.25 316 GLU A C 1
ATOM 2592 O O . GLU A 1 316 ? -16.284 10.254 -10.492 1.00 89.25 316 GLU A O 1
ATOM 2597 N N . ASP A 1 317 ? -17.500 9.543 -8.740 1.00 89.56 317 ASP A N 1
ATOM 2598 C CA . ASP A 1 317 ? -18.023 10.848 -8.307 1.00 89.56 317 ASP A CA 1
ATOM 2599 C C . ASP A 1 317 ? -16.951 11.901 -7.953 1.00 89.56 317 ASP A C 1
ATOM 2601 O O . ASP A 1 317 ? -17.239 13.094 -7.860 1.00 89.56 317 ASP A O 1
ATOM 2605 N N . TYR A 1 318 ? -15.700 11.471 -7.756 1.00 86.94 318 TYR A N 1
ATOM 2606 C CA . TYR A 1 318 ? -14.560 12.355 -7.543 1.00 86.94 318 TYR A CA 1
ATOM 2607 C C . TYR A 1 318 ? -14.129 13.031 -8.847 1.00 86.94 318 TYR A C 1
ATOM 2609 O O . TYR A 1 318 ? -13.674 14.172 -8.824 1.00 86.94 318 TYR A O 1
ATOM 2617 N N . TYR A 1 319 ? -14.285 12.335 -9.975 1.00 86.25 319 TYR A N 1
ATOM 2618 C CA . TYR A 1 319 ? -13.888 12.813 -11.298 1.00 86.25 319 TYR A CA 1
ATOM 2619 C C . TYR A 1 319 ? -15.071 13.345 -12.108 1.00 86.25 319 TYR A C 1
ATOM 2621 O O . TYR A 1 319 ? -14.892 14.265 -12.900 1.00 86.25 319 TYR A O 1
ATOM 2629 N N . ASN A 1 320 ? -16.266 12.791 -11.907 1.00 87.81 320 ASN A N 1
ATOM 2630 C CA . ASN A 1 320 ? -17.486 13.218 -12.576 1.00 87.81 320 ASN A CA 1
ATOM 2631 C C . ASN A 1 320 ? -18.607 13.416 -11.538 1.00 87.81 320 ASN A C 1
ATOM 2633 O O . ASN A 1 320 ? -19.129 12.462 -10.968 1.00 87.81 320 ASN A O 1
ATOM 2637 N N . LYS A 1 321 ? -18.985 14.671 -11.275 1.00 85.69 321 LYS A N 1
ATOM 2638 C CA . LYS A 1 321 ? -19.981 15.000 -10.238 1.00 85.69 321 LYS A CA 1
ATOM 2639 C C . LYS A 1 321 ? -21.413 14.601 -10.615 1.00 85.69 321 LYS A C 1
ATOM 2641 O O . LYS A 1 321 ? -22.240 14.434 -9.716 1.00 85.69 321 LYS A O 1
ATOM 2646 N N . ASP A 1 322 ? -21.679 14.393 -11.901 1.00 86.69 322 ASP A N 1
ATOM 2647 C CA . ASP A 1 322 ? -23.013 14.101 -12.443 1.00 86.69 322 ASP A CA 1
ATOM 2648 C C . ASP A 1 322 ? -23.278 12.597 -12.591 1.00 86.69 322 ASP A C 1
ATOM 2650 O O . ASP A 1 322 ? -24.279 12.176 -13.165 1.00 86.69 322 ASP A O 1
ATOM 2654 N N . THR A 1 323 ? -22.387 11.759 -12.056 1.00 87.81 323 THR A N 1
ATOM 2655 C CA . THR A 1 323 ? -22.539 10.300 -12.117 1.00 87.81 323 THR A CA 1
ATOM 2656 C C . THR A 1 323 ? -23.760 9.829 -11.336 1.00 87.81 323 THR A C 1
ATOM 2658 O O . THR A 1 323 ? -24.153 10.421 -10.329 1.00 87.81 323 THR A O 1
ATOM 2661 N N . ILE A 1 324 ? -24.327 8.708 -11.783 1.00 83.50 324 ILE A N 1
ATOM 2662 C CA . ILE A 1 324 ? -25.415 8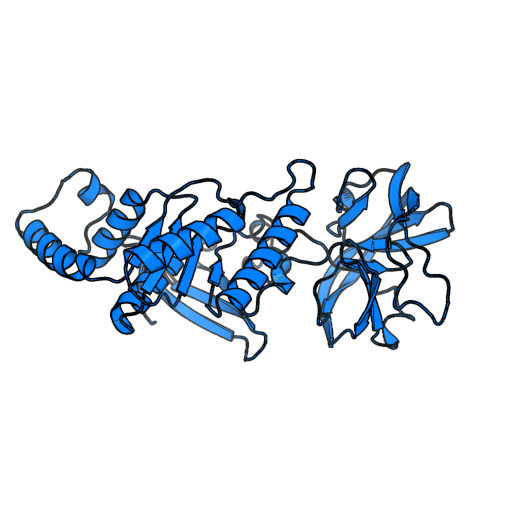.010 -11.087 1.00 83.50 324 ILE A CA 1
ATOM 2663 C C . ILE A 1 324 ? -24.874 7.293 -9.835 1.00 83.50 324 ILE A C 1
ATOM 2665 O O . ILE A 1 324 ? -25.537 7.238 -8.804 1.00 83.50 324 ILE A O 1
ATOM 2669 N N . ASP A 1 325 ? -23.633 6.801 -9.893 1.00 84.19 325 ASP A N 1
ATOM 2670 C CA . ASP A 1 325 ? -22.936 6.100 -8.805 1.00 84.19 325 ASP A CA 1
ATOM 2671 C C . ASP A 1 325 ? -22.332 7.082 -7.764 1.00 84.19 325 ASP A C 1
ATOM 2673 O O . ASP A 1 325 ? -21.164 6.979 -7.373 1.00 84.19 325 ASP A O 1
ATOM 2677 N N . LYS A 1 326 ? -23.126 8.052 -7.281 1.00 86.81 326 LYS A N 1
ATOM 2678 C CA . LYS A 1 326 ? -22.693 8.978 -6.216 1.00 86.81 326 LYS A CA 1
ATOM 2679 C C . LYS A 1 326 ? -22.392 8.220 -4.932 1.00 86.81 326 LYS A C 1
ATOM 2681 O O . LYS A 1 326 ? -23.165 7.357 -4.523 1.00 86.81 326 LYS A O 1
ATOM 2686 N N . ASN A 1 327 ? -21.312 8.599 -4.249 1.00 90.12 327 ASN A N 1
ATOM 2687 C CA . ASN A 1 327 ? -20.881 7.991 -2.995 1.00 90.12 327 ASN A CA 1
ATOM 2688 C C . ASN A 1 327 ? -20.622 6.477 -3.109 1.00 90.12 327 ASN A C 1
ATOM 2690 O O . ASN A 1 327 ? -20.709 5.757 -2.119 1.00 90.12 327 ASN A O 1
ATOM 2694 N N . VAL A 1 328 ? -20.279 5.976 -4.298 1.00 92.00 328 VAL A N 1
ATOM 2695 C CA . VAL A 1 328 ? -19.900 4.575 -4.512 1.00 92.00 328 VAL A CA 1
ATOM 2696 C C . VAL A 1 328 ? -18.393 4.484 -4.725 1.00 92.00 328 VAL A C 1
ATOM 2698 O O . VAL A 1 328 ? -17.806 5.245 -5.494 1.00 92.00 328 VAL A O 1
ATOM 2701 N N . ILE A 1 329 ? -17.755 3.530 -4.049 1.00 93.50 329 ILE A N 1
ATOM 2702 C CA . ILE A 1 329 ? -16.358 3.169 -4.286 1.00 93.50 329 ILE A CA 1
ATOM 2703 C C . ILE A 1 329 ? -16.289 1.809 -4.980 1.00 93.50 329 ILE A C 1
ATOM 2705 O O . ILE A 1 329 ? -16.888 0.830 -4.538 1.00 93.50 329 ILE A O 1
ATOM 2709 N N . GLU A 1 330 ? -15.543 1.743 -6.074 1.00 94.19 330 GLU A N 1
ATOM 2710 C CA . GLU A 1 330 ? -15.206 0.500 -6.752 1.00 94.19 330 GLU A CA 1
ATOM 2711 C C . GLU A 1 330 ? -13.876 -0.025 -6.195 1.00 94.19 330 GLU A C 1
ATOM 2713 O O . GLU A 1 330 ? -12.852 0.666 -6.195 1.00 94.19 330 GLU A O 1
ATOM 2718 N N . ILE A 1 331 ? -13.901 -1.257 -5.695 1.00 94.62 331 ILE A N 1
ATOM 2719 C CA . ILE A 1 331 ? -12.736 -2.006 -5.236 1.00 94.62 331 ILE A CA 1
ATOM 2720 C C . ILE A 1 331 ? -12.358 -2.971 -6.347 1.00 94.62 331 ILE A C 1
ATOM 2722 O O . ILE A 1 331 ? -13.122 -3.874 -6.676 1.00 94.62 331 ILE A O 1
ATOM 2726 N N . ILE A 1 332 ? -11.171 -2.791 -6.911 1.00 93.62 332 ILE A N 1
ATOM 2727 C CA . ILE A 1 332 ? -10.697 -3.539 -8.073 1.00 93.62 332 ILE A CA 1
ATOM 2728 C C . ILE A 1 332 ? -9.520 -4.410 -7.639 1.00 93.62 332 ILE A C 1
ATOM 2730 O O . ILE A 1 332 ? -8.454 -3.897 -7.297 1.00 93.62 332 ILE A O 1
ATOM 2734 N N . ILE A 1 333 ? -9.680 -5.731 -7.679 1.00 92.38 333 ILE A N 1
ATOM 2735 C CA . ILE A 1 333 ? -8.575 -6.683 -7.542 1.00 92.38 333 ILE A CA 1
ATOM 2736 C C . ILE A 1 333 ? -7.854 -6.725 -8.889 1.00 92.38 333 ILE A C 1
ATOM 2738 O O . ILE A 1 333 ? -8.206 -7.489 -9.782 1.00 92.38 333 ILE A O 1
ATOM 2742 N N . ALA A 1 334 ? -6.851 -5.864 -9.047 1.00 85.69 334 ALA A N 1
ATOM 2743 C CA . ALA A 1 334 ? -6.105 -5.708 -10.293 1.00 85.69 334 ALA A CA 1
ATOM 2744 C C . ALA A 1 334 ? -5.051 -6.812 -10.498 1.00 85.69 334 ALA A C 1
ATOM 2746 O O . ALA A 1 334 ? -4.613 -7.057 -11.624 1.00 85.69 334 ALA A O 1
ATOM 2747 N N . LYS A 1 335 ? -4.634 -7.473 -9.413 1.00 85.44 335 LYS A N 1
ATOM 2748 C CA . LYS A 1 335 ? -3.713 -8.614 -9.422 1.00 85.44 335 LYS A CA 1
ATOM 2749 C C . LYS A 1 335 ? -4.059 -9.567 -8.294 1.00 85.44 335 LYS A C 1
ATOM 2751 O O . LYS A 1 335 ? -4.268 -9.121 -7.168 1.00 85.44 335 LYS A O 1
ATOM 2756 N N . HIS A 1 336 ? -4.004 -10.859 -8.583 1.00 85.38 336 HIS A N 1
ATOM 2757 C CA . HIS A 1 336 ? -4.066 -11.913 -7.586 1.00 85.38 336 HIS A CA 1
ATOM 2758 C C . HIS A 1 336 ? -3.229 -13.102 -8.071 1.00 85.38 336 HIS A C 1
ATOM 2760 O O . HIS A 1 336 ? -3.473 -13.635 -9.146 1.00 85.38 336 HIS A O 1
ATOM 2766 N N . ARG A 1 337 ? -2.204 -13.503 -7.307 1.00 78.06 337 ARG A N 1
ATOM 2767 C CA . ARG A 1 337 ? -1.317 -14.619 -7.697 1.00 78.06 337 ARG A CA 1
ATOM 2768 C C . ARG A 1 337 ? -1.991 -15.994 -7.694 1.00 78.06 337 ARG A C 1
ATOM 2770 O O . ARG A 1 337 ? -1.573 -16.856 -8.453 1.00 78.06 337 ARG A O 1
ATOM 2777 N N . ASN A 1 338 ? -3.000 -16.179 -6.844 1.00 80.31 338 ASN A N 1
ATOM 2778 C CA . ASN A 1 338 ? -3.585 -17.483 -6.518 1.00 80.31 338 ASN A CA 1
ATOM 2779 C C . ASN A 1 338 ? -5.110 -17.517 -6.724 1.00 80.31 338 ASN A C 1
ATOM 2781 O O . ASN A 1 338 ? -5.781 -18.363 -6.145 1.00 80.31 338 ASN A O 1
ATOM 2785 N N . GLY A 1 339 ? -5.679 -16.573 -7.475 1.00 82.75 339 GLY A N 1
ATOM 2786 C CA . GLY A 1 339 ? -7.129 -16.468 -7.617 1.00 82.75 339 GLY A CA 1
ATOM 2787 C C . GLY A 1 339 ? -7.552 -15.477 -8.698 1.00 82.75 339 GLY A C 1
ATOM 2788 O O . GLY A 1 339 ? -6.696 -14.860 -9.339 1.00 82.75 339 GLY A O 1
ATOM 2789 N N . PRO A 1 340 ? -8.867 -15.333 -8.927 1.00 85.75 340 PRO A N 1
ATOM 2790 C CA . PRO A 1 340 ? -9.387 -14.476 -9.978 1.00 85.75 340 PRO A CA 1
ATOM 2791 C C . PRO A 1 340 ? -9.189 -12.990 -9.656 1.00 85.75 340 PRO A C 1
ATOM 2793 O O . PRO A 1 340 ? -9.150 -12.564 -8.499 1.00 85.75 340 PRO A O 1
ATOM 2796 N N . VAL A 1 341 ? -9.088 -12.197 -10.718 1.00 90.12 341 VAL A N 1
ATOM 2797 C CA . VAL A 1 341 ? -9.238 -10.739 -10.671 1.00 90.12 341 VAL A CA 1
ATOM 2798 C C . VAL A 1 341 ? -10.710 -10.374 -10.850 1.00 90.12 341 VAL A C 1
ATOM 2800 O O . VAL A 1 341 ? -11.483 -11.145 -11.413 1.00 90.12 341 VAL A O 1
ATOM 2803 N N . GLY A 1 342 ? -11.100 -9.191 -10.393 1.00 90.50 342 GLY A N 1
ATOM 2804 C CA . GLY A 1 342 ? -12.477 -8.718 -10.501 1.00 90.50 342 GLY A CA 1
ATOM 2805 C C . GLY A 1 342 ? -12.668 -7.391 -9.788 1.00 90.50 342 GLY A C 1
ATOM 2806 O O . GLY A 1 342 ? -11.726 -6.855 -9.199 1.00 90.50 342 GLY A O 1
ATOM 2807 N N . SER A 1 343 ? -13.883 -6.858 -9.826 1.00 92.75 343 SER A N 1
ATOM 2808 C CA . SER A 1 343 ? -14.240 -5.675 -9.053 1.00 92.75 343 SER A CA 1
ATOM 2809 C C . SER A 1 343 ? -15.556 -5.860 -8.310 1.00 92.75 343 SER A C 1
ATOM 2811 O O . SER A 1 343 ? -16.398 -6.676 -8.675 1.00 92.75 343 SER A O 1
ATOM 2813 N N . THR A 1 344 ? -15.701 -5.117 -7.220 1.00 93.69 344 THR A N 1
ATOM 2814 C CA . THR A 1 344 ? -16.933 -5.028 -6.437 1.00 93.69 344 THR A CA 1
ATOM 2815 C C . THR A 1 344 ? -17.170 -3.580 -6.029 1.00 93.69 344 THR A C 1
ATOM 2817 O O . THR A 1 344 ? -16.227 -2.790 -5.943 1.00 93.69 344 THR A O 1
ATOM 2820 N N . LYS A 1 345 ? -18.427 -3.211 -5.796 1.00 93.81 345 LYS A N 1
ATOM 2821 C CA . LYS A 1 345 ? -18.825 -1.852 -5.420 1.00 93.81 345 LYS A CA 1
ATOM 2822 C C . LYS A 1 345 ? -19.272 -1.832 -3.961 1.00 93.81 345 LYS A C 1
ATOM 2824 O O . LYS A 1 345 ? -20.006 -2.713 -3.528 1.00 93.81 345 LYS A O 1
ATOM 2829 N N . LEU A 1 346 ? -18.851 -0.808 -3.225 1.00 93.69 346 LEU A N 1
ATOM 2830 C CA . LEU A 1 346 ? -19.324 -0.511 -1.874 1.00 93.69 346 LEU A CA 1
ATOM 2831 C C . LEU A 1 346 ? -19.916 0.897 -1.829 1.00 93.69 346 LEU A C 1
ATOM 2833 O O . LEU A 1 346 ? -19.413 1.809 -2.488 1.00 93.69 346 LEU A O 1
ATOM 2837 N N . ASN A 1 347 ? -20.927 1.090 -0.989 1.00 93.31 347 ASN A N 1
ATOM 2838 C CA . ASN A 1 347 ? -21.404 2.422 -0.633 1.00 93.31 347 ASN A CA 1
ATOM 2839 C C . ASN A 1 347 ? -20.404 3.067 0.340 1.00 93.31 347 ASN A C 1
ATOM 2841 O O . ASN A 1 347 ? -19.903 2.415 1.257 1.00 93.31 347 ASN A O 1
ATOM 2845 N N . PH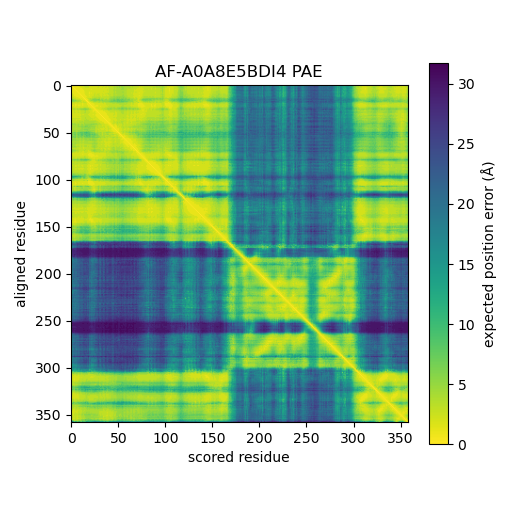E A 1 348 ? -20.107 4.348 0.151 1.00 92.00 348 PHE A N 1
ATOM 2846 C CA . PHE A 1 348 ? -19.150 5.121 0.936 1.00 92.00 348 PHE A CA 1
ATOM 2847 C C . PHE A 1 348 ? -19.814 6.374 1.499 1.00 92.00 348 PHE A C 1
ATOM 2849 O O . PHE A 1 348 ? -20.240 7.246 0.757 1.00 92.00 348 PHE A O 1
ATOM 2856 N N . ASP A 1 349 ? -19.842 6.511 2.819 1.00 90.25 349 ASP A N 1
ATOM 2857 C CA . ASP A 1 349 ? -20.310 7.729 3.469 1.00 90.25 349 ASP A CA 1
ATOM 2858 C C . ASP A 1 349 ? -19.130 8.688 3.709 1.00 90.25 349 ASP A C 1
ATOM 2860 O O . ASP A 1 349 ? -18.297 8.423 4.587 1.00 90.25 349 ASP A O 1
ATOM 2864 N N . PRO A 1 350 ? -19.038 9.819 2.979 1.00 86.94 350 PRO A N 1
ATOM 2865 C CA . PRO A 1 350 ? -17.946 10.770 3.142 1.00 86.94 350 PRO A CA 1
ATOM 2866 C C . PRO A 1 350 ? -17.995 11.528 4.474 1.00 86.94 350 PRO A C 1
ATOM 2868 O O . PRO A 1 350 ? -16.946 11.967 4.945 1.00 86.94 350 PRO A O 1
ATOM 2871 N N . LYS A 1 351 ? -19.172 11.677 5.103 1.00 86.19 351 LYS A N 1
ATOM 2872 C CA . LYS A 1 351 ? -19.320 12.417 6.369 1.00 86.19 351 LYS A CA 1
ATOM 2873 C C . LYS A 1 351 ? -18.683 11.657 7.527 1.00 86.19 351 LYS A C 1
ATOM 2875 O O . LYS A 1 351 ? -18.060 12.265 8.398 1.00 86.19 351 LYS A O 1
ATOM 2880 N N . PHE A 1 352 ? -18.822 10.334 7.512 1.00 86.75 352 PHE A N 1
ATOM 2881 C CA . PHE A 1 352 ? -18.341 9.450 8.575 1.00 86.75 352 PHE A CA 1
ATOM 2882 C C . PHE A 1 352 ? -17.177 8.549 8.152 1.00 86.75 352 PHE A C 1
ATOM 2884 O O . PHE A 1 352 ? -16.678 7.778 8.966 1.00 86.75 352 PHE A O 1
ATOM 2891 N N . LEU A 1 353 ? -16.710 8.670 6.903 1.00 87.56 353 LEU A N 1
ATOM 2892 C CA . LEU A 1 353 ? -15.631 7.868 6.318 1.00 87.56 353 LEU A CA 1
ATOM 2893 C C . LEU A 1 353 ? -15.882 6.353 6.442 1.00 87.56 353 LEU A C 1
ATOM 2895 O O . LEU A 1 353 ? -14.955 5.583 6.714 1.00 87.56 353 LEU A O 1
ATOM 2899 N N . ARG A 1 354 ? -17.139 5.933 6.255 1.00 87.38 354 ARG A N 1
ATOM 2900 C CA . ARG A 1 354 ? -17.608 4.556 6.472 1.00 87.38 354 ARG A CA 1
ATOM 2901 C C . ARG A 1 354 ? -17.977 3.881 5.157 1.00 87.38 354 ARG A C 1
ATOM 2903 O O . ARG A 1 354 ? -18.379 4.545 4.209 1.00 87.38 354 ARG A O 1
ATOM 2910 N N . PHE A 1 355 ? -17.835 2.561 5.115 1.00 90.81 355 PHE A N 1
ATOM 2911 C CA . PHE A 1 355 ? -18.137 1.741 3.945 1.00 90.81 355 PHE A CA 1
ATOM 2912 C C . PHE A 1 355 ? -19.227 0.727 4.291 1.00 90.81 355 PHE A C 1
ATOM 2914 O O . PHE A 1 355 ? -19.211 0.162 5.388 1.00 90.81 355 PHE A O 1
ATOM 2921 N N . TYR A 1 356 ? -20.143 0.497 3.355 1.00 86.88 356 TYR A N 1
ATOM 2922 C CA . TYR A 1 356 ? -21.249 -0.449 3.476 1.00 86.88 356 TYR A CA 1
ATOM 2923 C C . TYR A 1 356 ? -21.333 -1.309 2.215 1.00 86.88 356 TYR A C 1
ATOM 2925 O O . TYR A 1 356 ? -20.941 -0.867 1.133 1.00 86.88 356 TYR A O 1
ATOM 2933 N N . ASN A 1 357 ? -21.854 -2.527 2.354 1.00 84.31 357 ASN A N 1
ATOM 2934 C CA . ASN A 1 357 ? -22.182 -3.348 1.191 1.00 84.31 357 ASN A CA 1
ATOM 2935 C C . ASN A 1 357 ? -23.228 -2.611 0.341 1.00 84.31 357 ASN A C 1
ATOM 2937 O O . ASN A 1 357 ? -24.084 -1.917 0.900 1.00 84.31 357 ASN A O 1
ATOM 2941 N N . LYS A 1 358 ? -23.074 -2.689 -0.986 1.00 65.44 358 LYS A N 1
ATOM 2942 C CA . LYS A 1 358 ? -24.029 -2.097 -1.923 1.00 65.44 358 LYS A CA 1
ATOM 2943 C C . LYS A 1 358 ? -25.335 -2.878 -1.925 1.00 65.44 358 LYS A C 1
ATOM 2945 O O . LYS A 1 358 ? -25.256 -4.121 -1.793 1.00 65.44 358 LYS A O 1
#

Sequence (358 aa):
KTAFAFNLAKNIALQKNVGVIFFSLEMTRQQLIYRLLASEVQITNTRLRTARIKETEWLKINLKIKTLSKLNLFIDDTPSLAVREIKIKIKTITLKTLKKINLIVIDYLQLLEGSDQKGNRVQELSTITRNLKKLARELNLPIIVLSQLSRNVESRLNKKPILADLRESGCVHYIARNNILNKNIFCWTGNLIRKQRVFNIKYTGKKPVYKLETPLGWFLSLSSNHKLLTNRGWKKMDQLLVNDFISLKLLINDGVLENRNKYSITWEKVLKISFQMLAPVYDLQILNYSNFLINHVIIHNSIEQDADIVIMLYREDYYNKDTIDKNVIEIIIAKHRNGPVGSTKLNFDPKFLRFYNK

pLDDT: mean 80.42, std 13.85, range [39.53, 97.25]

Organism: NCBI:txid2249243

Secondary structure (DSSP, 8-state):
-HHHHHHHHHHHHHHH--EEEEEESSS-HHHHHHHHHHHHHT--HHHHHTT---HHHHHHHHHHHHHHTTS-EEEE--SS-BHHHHHHHHHHHHHHH---EEEEEEE-GGGPBPS-TTS-HHHHHHHHHHHHHHHHHHHT--EEE--PPPGGGGGSSS----GGGG-SS--EES--TTTSTTSEEEEE-SS-EEEEEEEEEEEEEEEEEEEEE-TTS-EEEEETT-EEEETTEEEEGGGPPTTPEEEE------S--SS--S---EEEE--EEEEEEEEEEEEEEESS--EEEETTEEE---GGGG-SEEEEEEEGGGT-TT-SSTTEEEEEEEEESSS--EEEEEEEETTTTEEEE-

Solvent-accessible surface area (backbone atoms only — not comparable to full-atom values): 20252 Å² total; per-residue (Å²): 109,67,53,57,55,50,52,50,49,49,50,46,15,64,77,68,71,31,22,28,41,38,39,26,43,83,50,51,58,68,62,52,49,45,47,53,47,16,49,73,65,77,42,49,53,69,36,65,75,68,65,67,69,53,74,75,52,49,57,51,44,54,58,48,48,64,56,57,72,70,45,42,66,45,74,44,46,66,58,65,44,34,72,68,53,51,54,50,51,52,51,52,52,36,65,76,63,75,47,67,69,59,39,37,36,37,40,40,57,89,51,50,43,57,97,60,91,87,57,42,68,66,61,37,51,45,50,48,48,48,50,50,47,50,48,26,61,75,68,72,35,58,68,49,69,40,73,81,63,50,74,68,46,78,74,42,92,69,61,72,84,53,77,69,39,62,32,90,45,40,43,43,40,69,89,52,70,76,57,58,75,74,34,48,43,46,26,40,64,89,67,49,66,43,79,43,54,52,78,46,76,43,82,74,50,72,43,59,27,29,36,38,32,33,81,90,69,47,65,45,52,30,22,47,52,21,29,38,37,31,89,90,36,67,40,33,53,72,69,61,51,73,64,41,38,34,37,32,40,88,80,76,96,55,100,76,64,89,78,81,70,77,89,70,78,41,74,42,45,31,62,41,78,43,83,70,48,78,36,67,24,36,43,81,40,60,88,69,89,42,26,40,46,55,87,38,26,45,30,61,62,51,57,64,68,65,50,60,60,40,77,44,80,42,52,58,39,81,80,37,80,85,49,87,57,60,54,35,34,39,41,30,35,80,38,42,80,90,55,81,63,52,73,51,62,29,34,41,42,80,80,39,57,39,76,42,83,105

InterPro domains:
  IPR003586 Hint domain C-terminal [SM00305] (262-307)
  IPR007694 DNA helicase, DnaB-like, C-terminal [PF03796] (1-357)
  IPR007694 DNA helicase, DnaB-like, C-terminal [PS51199] (1-170)
  IPR007694 DNA helicase, DnaB-like, C-terminal [PS51199] (302-358)
  IPR030934 Intein C-terminal splicing region [PS50818] (280-302)

Foldseek 3Di:
DCLVVLQVQQCCQQVVVAAEEEEAQPDDPVLSVLLVLCLQLVNFSVCVVVVVADPVSVVSSVVVCVSSVSGNYHYDHDHAAELVVVLVVVVVCCVVVVGHHAEYEYDALLRYDAPDPQADSQVRSLVRLLSVLVVCVVSVHYYHHDDDFDCVLVVDPHSDDALCRLWLAFFFFCVVVPPCVVQWFWFAPPKAIDIFGFPDKAWDAWAFWKWWAFPVGFIGTTHQSWWFQFPSYTDGLVRDDFQTWTWFDDDDPDPPRPDDTDDDRDTTTTHDMGGDDGGTTIDTQTDDDGFTADSRTTIDDTSSNSDQWDKDKDDPCVVPVPDPQPQKIKIWGNHHNPDDTDIAIWRADPRSSDTHHD

Radius of gyration: 23.88 Å; Cα contacts (8 Å, |Δi|>4): 661; chains: 1; bounding box: 60×44×60 Å

Mean predicted aligned error: 12.72 Å